Protein AF-0000000086675282 (afdb_homodimer)

pLDDT: mean 84.4, std 22.87, range [26.34, 98.94]

Nearest PDB structures (foldseek):
  3b7c-assembly1_A-2  TM=8.663E-01  e=1.115E-07  Shewanella oneidensis MR-1
  8uqf-assembly2_B  TM=7.585E-01  e=5.687E-07  synthetic construct
  2r4i-assembly1_B  TM=6.727E-01  e=9.789E-07  Cytophaga hutchinsonii ATCC 33406
  4hvn-assembly1_B  TM=7.267E-01  e=3.273E-06  Catenulispora acidiphila DSM 44928
  1gyb-assembly2_C  TM=7.599E-01  e=1.571E-05  Saccharomyces cerevisiae

Secondary structure (DSSP, 8-state):
--------------------------HHHHHHHHHHHHHHHHHHHHHHHHHHHHHHTT-HHHHHHHEEEEEEEEETTEEEESHHHHHHHHHHHHTS-S-EEEEEEEEEEEETTTEEEEEEEEEEEETTTTEEEEEEEEEEEEEETTEEEEEEEEEEEE-----/--------------------------HHHHHHHHHHHHHHHHHHHHHHHHHHHHHHTT-HHHHHHHEEEEEEEEETTEEEESHHHHHHHHHHHHTS-S-EEEEEEEEEEEETTTEEEEEEEEEEEETTTTEEEEEEEEEEEEEETTEEEEEEEEEEEE-----

Organism: NCBI:txid175570

Radius of gyration: 30.85 Å; Cα contacts (8 Å, |Δi|>4): 512; chains: 2; bounding box: 127×94×84 Å

Sequence (326 aa):
MRKTFLLALAGLAASAVAGAGVAVPTAASADSEEQRNRRCAREFHAAVVEDNEAYNFRDAARYERILNPRMIFWADGVATYGRDTIMANAEAAFAVPGWVWRYDIKSETVYGCDSGIAVLEAHVNYPETGKDIHYEVTMGLVKEHGRWSVAIDNVHRVSPPPAMRKTFLLALAGLAASAVAGAGVAVPTAASADSEEQRNRRCAREFHAAVVEDNEAYNFRDAARYERILNPRMIFWADGVATYGRDTIMANAEAAFAVPGWVWRYDIKSETVYGCDSGIAVLEAHVNYPETGKDIHYEVTMGLVKEHGRWSVAIDNVHRVSPPPA

InterPro domains:
  IPR032710 NTF2-like domain superfamily [SSF54427] (45-154)
  IPR037401 SnoaL-like domain [PF13474] (52-150)

Foldseek 3Di:
DPPPPPPPPPPPPPPPPPPPPPPPPDPVNVVVQVVQVVVLVVQVVVLVCQCQVCLQVLPLVSNLVQADQFAWEAEPHDIDGGSVRVSVVSNVVSVDDQKGKDKDWPDKDDDRNFKIKIWMWIWIARVVVRDIWTKIKMWIWGADPRGIHTRYIYIYTDDDDDD/DPPPPPPPPPPDPPPPPPPPPPPPVPPVNVVVQVVQVVVLVVQVVVLVVQCQVCLQVLPLVSNLVQADQFAWEAEPHDIDGGSVRVSVVSNVVSVDDQKGKDKDWPDKDDDRNFKIKIWMWIWIARVVVRDIWTKIKMWIWGADPRGIHTRYIYIYTDDDDDD

Structure (mmCIF, N/CA/C/O backbone):
data_AF-0000000086675282-model_v1
#
loop_
_entity.id
_entity.type
_entity.pdbx_description
1 polymer 'DUF4440 domain-containing protein'
#
loop_
_atom_site.group_PDB
_atom_site.id
_atom_site.type_symbol
_atom_site.label_atom_id
_atom_site.label_alt_id
_atom_site.label_comp_id
_atom_site.label_asym_id
_atom_site.label_entity_id
_atom_site.label_seq_id
_atom_site.pdbx_PDB_ins_code
_atom_site.Cartn_x
_atom_site.Cartn_y
_atom_site.Cartn_z
_atom_site.occupancy
_atom_site.B_iso_or_equiv
_atom_site.auth_seq_id
_atom_site.auth_comp_id
_atom_site.auth_asym_id
_atom_site.auth_atom_id
_atom_site.pdbx_PDB_model_num
ATOM 1 N N . MET A 1 1 ? -98.875 3.061 -1.703 1 30.42 1 MET A N 1
ATOM 2 C CA . MET A 1 1 ? -97.75 3.816 -1.123 1 30.42 1 MET A CA 1
ATOM 3 C C . MET A 1 1 ? -96.438 3.215 -1.528 1 30.42 1 MET A C 1
ATOM 5 O O . MET A 1 1 ? -96.125 2.08 -1.162 1 30.42 1 MET A O 1
ATOM 9 N N . ARG A 1 2 ? -95.938 3.561 -2.803 1 35.69 2 ARG A N 1
ATOM 10 C CA . ARG A 1 2 ? -94.75 3.139 -3.539 1 35.69 2 ARG A CA 1
ATOM 11 C C . ARG A 1 2 ? -93.5 3.443 -2.75 1 35.69 2 ARG A C 1
ATOM 13 O O . ARG A 1 2 ? -93.25 4.59 -2.365 1 35.69 2 ARG A O 1
ATOM 20 N N . LYS A 1 3 ? -93 2.486 -1.968 1 36.81 3 LYS A N 1
ATOM 21 C CA . LYS A 1 3 ? -91.812 2.424 -1.179 1 36.81 3 LYS A CA 1
ATOM 22 C C . LYS A 1 3 ? -90.562 2.684 -2.047 1 36.81 3 LYS A C 1
ATOM 24 O O . LYS A 1 3 ? -90.25 1.891 -2.936 1 36.81 3 LYS A O 1
ATOM 29 N N . THR A 1 4 ? -90.312 3.992 -2.475 1 35.81 4 THR A N 1
ATOM 30 C CA . THR A 1 4 ? -89.125 4.371 -3.25 1 35.81 4 THR A CA 1
ATOM 31 C C . THR A 1 4 ? -87.875 3.994 -2.51 1 35.81 4 THR A C 1
ATOM 33 O O . THR A 1 4 ? -87.75 4.277 -1.317 1 35.81 4 THR A O 1
ATOM 36 N N . PHE A 1 5 ? -87.25 2.877 -2.826 1 32.88 5 PHE A N 1
ATOM 37 C CA . PHE A 1 5 ? -86 2.334 -2.438 1 32.88 5 PHE A CA 1
ATOM 38 C C . PHE A 1 5 ? -84.875 3.305 -2.787 1 32.88 5 PHE A C 1
ATOM 40 O O . PHE A 1 5 ? -84.625 3.596 -3.963 1 32.88 5 PHE A O 1
ATOM 47 N N . LEU A 1 6 ? -84.75 4.43 -2.076 1 28.25 6 LEU A N 1
ATOM 48 C CA . LEU A 1 6 ? -83.625 5.352 -2.299 1 28.25 6 LEU A CA 1
ATOM 49 C C . LEU A 1 6 ? -82.312 4.645 -2.127 1 28.25 6 LEU A C 1
ATOM 51 O O . LEU A 1 6 ? -82.062 3.988 -1.109 1 28.25 6 LEU A O 1
ATOM 55 N N . LEU A 1 7 ? -81.625 4.219 -3.219 1 29.42 7 LEU A N 1
ATOM 56 C CA . LEU A 1 7 ? -80.312 3.648 -3.426 1 29.42 7 LEU A CA 1
ATOM 57 C C . LEU A 1 7 ? -79.25 4.605 -2.945 1 29.42 7 LEU A C 1
ATOM 59 O O . LEU A 1 7 ? -79.188 5.746 -3.402 1 29.42 7 LEU A O 1
ATOM 63 N N . ALA A 1 8 ? -78.938 4.633 -1.659 1 29.38 8 ALA A N 1
ATOM 64 C CA . ALA A 1 8 ? -77.812 5.43 -1.073 1 29.38 8 ALA A CA 1
ATOM 65 C C . ALA A 1 8 ? -76.5 5.07 -1.687 1 29.38 8 ALA A C 1
ATOM 67 O O . ALA A 1 8 ? -76.062 3.914 -1.627 1 29.38 8 ALA A O 1
ATOM 68 N N . LEU A 1 9 ? -76.125 5.672 -2.842 1 27.86 9 LEU A N 1
ATOM 69 C CA . LEU A 1 9 ? -74.812 5.551 -3.514 1 27.86 9 LEU A CA 1
ATOM 70 C C . LEU A 1 9 ? -73.688 5.977 -2.592 1 27.86 9 LEU A C 1
ATOM 72 O O . LEU A 1 9 ? -73.688 7.102 -2.088 1 27.86 9 LEU A O 1
ATOM 76 N N . ALA A 1 10 ? -73.188 5.113 -1.75 1 28.55 10 ALA A N 1
ATOM 77 C CA . ALA A 1 10 ? -72 5.301 -0.901 1 28.55 10 ALA A CA 1
ATOM 78 C C . ALA A 1 10 ? -70.75 5.73 -1.725 1 28.55 10 ALA A C 1
ATOM 80 O O . ALA A 1 10 ? -70.438 5.098 -2.732 1 28.55 10 ALA A O 1
ATOM 81 N N . GLY A 1 11 ? -70.5 7.043 -1.843 1 26.34 11 GLY A N 1
ATOM 82 C CA . GLY A 1 11 ? -69.312 7.695 -2.447 1 26.34 11 GLY A CA 1
ATOM 83 C C . GLY A 1 11 ? -68 7.109 -1.99 1 26.34 11 GLY A C 1
ATOM 84 O O . GLY A 1 11 ? -67.75 7 -0.79 1 26.34 11 GLY A O 1
ATOM 85 N N . LEU A 1 12 ? -67.5 6.16 -2.713 1 28.28 12 LEU A N 1
ATOM 86 C CA . LEU A 1 12 ? -66.188 5.574 -2.584 1 28.28 12 LEU A CA 1
ATOM 87 C C . LEU A 1 12 ? -65.125 6.664 -2.51 1 28.28 12 LEU A C 1
ATOM 89 O O . LEU A 1 12 ? -65 7.477 -3.428 1 28.28 12 LEU A O 1
ATOM 93 N N . ALA A 1 13 ? -64.812 7.18 -1.321 1 31.3 13 ALA A N 1
ATOM 94 C CA . ALA A 1 13 ? -63.688 8.07 -1.092 1 31.3 13 ALA A CA 1
ATOM 95 C C . ALA A 1 13 ? -62.375 7.477 -1.648 1 31.3 13 ALA A C 1
ATOM 97 O O . ALA A 1 13 ? -62.031 6.34 -1.329 1 31.3 13 ALA A O 1
ATOM 98 N N . ALA A 1 14 ? -62.062 7.809 -2.867 1 32.66 14 ALA A N 1
ATOM 99 C CA . ALA A 1 14 ? -60.75 7.523 -3.477 1 32.66 14 ALA A CA 1
ATOM 100 C C . ALA A 1 14 ? -59.625 8 -2.582 1 32.66 14 ALA A C 1
ATOM 102 O O . ALA A 1 14 ? -59.562 9.18 -2.213 1 32.66 14 ALA A O 1
ATOM 103 N N . SER A 1 15 ? -59.125 7.184 -1.662 1 33.25 15 SER A N 1
ATOM 104 C CA . SER A 1 15 ? -57.906 7.441 -0.902 1 33.25 15 SER A CA 1
ATOM 105 C C . SER A 1 15 ? -56.75 7.805 -1.822 1 33.25 15 SER A C 1
ATOM 107 O O . SER A 1 15 ? -56.438 7.07 -2.764 1 33.25 15 SER A O 1
ATOM 109 N N . ALA A 1 16 ? -56.531 9.078 -2.051 1 35.81 16 ALA A N 1
ATOM 110 C CA . ALA A 1 16 ? -55.344 9.57 -2.729 1 35.81 16 ALA A CA 1
ATOM 111 C C . ALA A 1 16 ? -54.094 9.008 -2.094 1 35.81 16 ALA A C 1
ATOM 113 O O . ALA A 1 16 ? -53.875 9.164 -0.892 1 35.81 16 ALA A O 1
ATOM 114 N N . VAL A 1 17 ? -53.594 7.891 -2.572 1 39.22 17 VAL A N 1
ATOM 115 C CA . VAL A 1 17 ? -52.281 7.41 -2.256 1 39.22 17 VAL A CA 1
ATOM 116 C C . VAL A 1 17 ? -51.25 8.531 -2.463 1 39.22 17 VAL A C 1
ATOM 118 O O . VAL A 1 17 ? -51.188 9.117 -3.543 1 39.22 17 VAL A O 1
ATOM 121 N N . ALA A 1 18 ? -51 9.367 -1.441 1 42.31 18 ALA A N 1
ATOM 122 C CA . ALA A 1 18 ? -49.875 10.266 -1.438 1 42.31 18 ALA A CA 1
ATOM 123 C C . ALA A 1 18 ? -48.594 9.555 -1.93 1 42.31 18 ALA A C 1
ATOM 125 O O . ALA A 1 18 ? -48.219 8.516 -1.391 1 42.31 18 ALA A O 1
ATOM 126 N N . GLY A 1 19 ? -48.312 9.586 -3.176 1 37.28 19 GLY A N 1
ATOM 127 C CA . GLY A 1 19 ? -47.031 9.148 -3.725 1 37.28 19 GLY A CA 1
ATOM 128 C C . GLY A 1 19 ? -45.844 9.656 -2.941 1 37.28 19 GLY A C 1
ATOM 129 O O . GLY A 1 19 ? -45.719 10.859 -2.676 1 37.28 19 GLY A O 1
ATOM 130 N N . ALA A 1 20 ? -45.312 8.93 -2.027 1 46.28 20 ALA A N 1
ATOM 131 C CA . ALA A 1 20 ? -44 9.195 -1.432 1 46.28 20 ALA A CA 1
ATOM 132 C C . ALA A 1 20 ? -43 9.648 -2.488 1 46.28 20 ALA A C 1
ATOM 134 O O . ALA A 1 20 ? -42.75 8.93 -3.449 1 46.28 20 ALA A O 1
ATOM 135 N N . GLY A 1 21 ? -42.875 10.906 -2.719 1 43.5 21 GLY A N 1
ATOM 136 C CA . GLY A 1 21 ? -41.812 11.438 -3.564 1 43.5 21 GLY A CA 1
ATOM 137 C C . GLY A 1 21 ? -40.469 10.844 -3.262 1 43.5 21 GLY A C 1
ATOM 138 O O . GLY A 1 21 ? -40 10.852 -2.113 1 43.5 21 GLY A O 1
ATOM 139 N N . VAL A 1 22 ? -40.031 9.961 -3.994 1 51.56 22 VAL A N 1
ATOM 140 C CA . VAL A 1 22 ? -38.594 9.594 -3.973 1 51.56 22 VAL A CA 1
ATOM 141 C C . VAL A 1 22 ? -37.75 10.852 -4.035 1 51.56 22 VAL A C 1
ATOM 143 O O . VAL A 1 22 ? -37.844 11.625 -4.992 1 51.56 22 VAL A O 1
ATOM 146 N N . ALA A 1 23 ? -37.312 11.367 -2.943 1 47.94 23 ALA A N 1
ATOM 147 C CA . ALA A 1 23 ? -36.312 12.438 -2.953 1 47.94 23 ALA A CA 1
ATOM 148 C C . ALA A 1 23 ? -35.219 12.148 -3.955 1 47.94 23 ALA A C 1
ATOM 150 O O . ALA A 1 23 ? -34.406 11.227 -3.754 1 47.94 23 ALA A O 1
ATOM 151 N N . 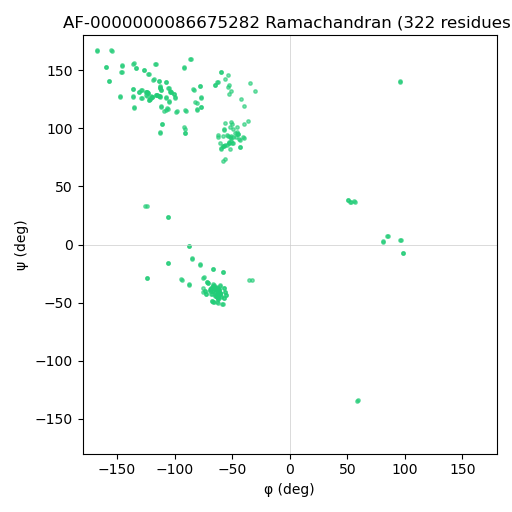VAL A 1 24 ? -35.25 12.398 -5.191 1 53.31 24 VAL A N 1
ATOM 152 C CA . VAL A 1 24 ? -34.125 12.461 -6.121 1 53.31 24 VAL A CA 1
ATOM 153 C C . VAL A 1 24 ? -33.031 13.367 -5.555 1 53.31 24 VAL A C 1
ATOM 155 O O . VAL A 1 24 ? -33.312 14.5 -5.156 1 53.31 24 VAL A O 1
ATOM 158 N N . PRO A 1 25 ? -31.984 12.703 -5.051 1 56.22 25 PRO A N 1
ATOM 159 C CA . PRO A 1 25 ? -30.969 13.688 -4.672 1 56.22 25 PRO A CA 1
ATOM 160 C C . PRO A 1 25 ? -30.891 14.867 -5.633 1 56.22 25 PRO A C 1
ATOM 162 O O . PRO A 1 25 ? -30.766 14.68 -6.848 1 56.22 25 PRO A O 1
ATOM 165 N N . THR A 1 26 ? -31.312 15.922 -5.344 1 57.12 26 THR A N 1
ATOM 166 C CA . THR A 1 26 ? -31.328 17.141 -6.152 1 57.12 26 THR A CA 1
ATOM 167 C C . THR A 1 26 ? -29.922 17.5 -6.613 1 57.12 26 THR A C 1
ATOM 169 O O . THR A 1 26 ? -28.938 17.047 -6.035 1 57.12 26 THR A O 1
ATOM 172 N N . ALA A 1 27 ? -29.781 18 -7.82 1 60.88 27 ALA A N 1
ATOM 173 C CA . ALA A 1 27 ? -28.594 18.562 -8.453 1 60.88 27 ALA A CA 1
ATOM 174 C C . ALA A 1 27 ? -27.703 19.266 -7.426 1 60.88 27 ALA A C 1
ATOM 176 O O . ALA A 1 27 ? -26.469 19.172 -7.484 1 60.88 27 ALA A O 1
ATOM 177 N N . ALA A 1 28 ? -28.25 19.828 -6.387 1 65.56 28 ALA A N 1
ATOM 178 C CA . ALA A 1 28 ? -27.5 20.547 -5.367 1 65.56 28 ALA A CA 1
ATOM 179 C C . ALA A 1 28 ? -26.688 19.594 -4.504 1 65.56 28 ALA A C 1
ATOM 181 O O . ALA A 1 28 ? -25.547 19.891 -4.129 1 65.56 28 ALA A O 1
ATOM 182 N N . SER A 1 29 ? -27.234 18.391 -4.324 1 71.81 29 SER A N 1
ATOM 183 C CA . SER A 1 29 ? -26.516 17.422 -3.496 1 71.81 29 SER A CA 1
ATOM 184 C C . SER A 1 29 ? -25.312 16.844 -4.23 1 71.81 29 SER A C 1
ATOM 186 O O . SER A 1 29 ? -24.25 16.672 -3.641 1 71.81 29 SER A O 1
ATOM 188 N N . ALA A 1 30 ? -25.438 16.812 -5.582 1 72.94 30 ALA A N 1
ATOM 189 C CA . ALA A 1 30 ? -24.328 16.281 -6.375 1 72.94 30 ALA A CA 1
ATOM 190 C C . ALA A 1 30 ? -23.188 17.281 -6.461 1 72.94 30 ALA A C 1
ATOM 192 O O . ALA A 1 30 ? -22.016 16.906 -6.387 1 72.94 30 ALA A O 1
ATOM 193 N N . ASP A 1 31 ? -23.484 18.531 -6.566 1 70.62 31 ASP A N 1
ATOM 194 C CA . ASP A 1 31 ? -22.484 19.578 -6.633 1 70.62 31 ASP A CA 1
ATOM 195 C C . ASP A 1 31 ? -21.703 19.672 -5.324 1 70.62 31 ASP A C 1
ATOM 197 O O . ASP A 1 31 ? -20.469 19.844 -5.336 1 70.62 31 ASP A O 1
ATOM 201 N N . SER A 1 32 ? -22.453 19.453 -4.301 1 81.69 32 SER A N 1
ATOM 202 C CA . SER A 1 32 ? -21.812 19.516 -2.99 1 81.69 32 SER A CA 1
ATOM 203 C C . SER A 1 32 ? -20.875 18.328 -2.771 1 81.69 32 SER A C 1
ATOM 205 O O . SER A 1 32 ? -19.781 18.484 -2.221 1 81.69 32 SER A O 1
ATOM 207 N N . GLU A 1 33 ? -21.297 17.297 -3.336 1 82.38 33 GLU A N 1
ATOM 208 C CA . GLU A 1 33 ? -20.453 16.109 -3.201 1 82.38 33 GLU A CA 1
ATOM 209 C C . GLU A 1 33 ? -19.203 16.219 -4.055 1 82.38 33 GLU A C 1
ATOM 211 O O . GLU A 1 33 ? -18.109 15.836 -3.613 1 82.38 33 GLU A O 1
ATOM 216 N N . GLU A 1 34 ? -19.375 16.734 -5.191 1 85 34 GLU A N 1
ATOM 217 C CA . GLU A 1 34 ? -18.234 16.922 -6.082 1 85 34 GLU A CA 1
ATOM 218 C C . GLU A 1 34 ? -17.219 17.891 -5.484 1 85 34 GLU A C 1
ATOM 220 O O . GLU A 1 34 ? -16.016 17.688 -5.578 1 85 34 GLU A O 1
ATOM 225 N N . GLN A 1 35 ? -17.719 18.953 -4.957 1 88.44 35 GLN A N 1
ATOM 226 C CA . GLN A 1 35 ? -16.844 19.922 -4.32 1 88.44 35 GLN A CA 1
ATOM 227 C C . GLN A 1 35 ? -16.109 19.312 -3.133 1 88.44 35 GLN A C 1
ATOM 229 O O . GLN A 1 35 ? -14.922 19.562 -2.932 1 88.44 35 GLN A O 1
ATOM 234 N N . ARG A 1 36 ? -16.781 18.594 -2.418 1 89.44 36 ARG A N 1
ATOM 235 C CA . ARG A 1 36 ? -16.156 17.891 -1.293 1 89.44 36 ARG A CA 1
ATOM 236 C C . ARG A 1 36 ? -15.07 16.938 -1.771 1 89.44 36 ARG A C 1
ATOM 238 O O . ARG A 1 36 ? -13.984 16.891 -1.197 1 89.44 36 ARG A O 1
ATOM 245 N N . ASN A 1 37 ? -15.406 16.281 -2.82 1 89.62 37 ASN A N 1
ATOM 246 C CA . ASN A 1 37 ? -14.438 15.352 -3.369 1 89.62 37 ASN A CA 1
ATOM 247 C C . ASN A 1 37 ? -13.18 16.062 -3.865 1 89.62 37 ASN A C 1
ATOM 249 O O . ASN A 1 37 ? -12.07 15.586 -3.666 1 89.62 37 ASN A O 1
ATOM 253 N N . ARG A 1 38 ? -13.336 17.203 -4.422 1 93.06 38 ARG A N 1
ATOM 254 C CA . ARG A 1 38 ? -12.195 17.953 -4.91 1 93.06 38 ARG A CA 1
ATOM 255 C C . ARG A 1 38 ? -11.344 18.469 -3.752 1 93.06 38 ARG A C 1
ATOM 257 O O . ARG A 1 38 ? -10.109 18.469 -3.828 1 93.06 38 ARG A O 1
ATOM 264 N N . ARG A 1 39 ? -11.984 18.891 -2.764 1 95.62 39 ARG A N 1
ATOM 265 C CA . ARG A 1 39 ? -11.258 19.344 -1.584 1 95.62 39 ARG A CA 1
ATOM 266 C C . ARG A 1 39 ? -10.453 18.203 -0.962 1 95.62 39 ARG A C 1
ATOM 268 O O . ARG A 1 39 ? -9.281 18.375 -0.619 1 95.62 39 ARG A O 1
ATOM 275 N N . CYS A 1 40 ? -11.047 17.109 -0.853 1 97.31 40 CYS A N 1
ATOM 276 C CA . CYS A 1 40 ? -10.375 15.953 -0.276 1 97.31 40 CYS A CA 1
ATOM 277 C C . CYS A 1 40 ? -9.18 15.531 -1.123 1 97.31 40 CYS A C 1
ATOM 279 O O . CYS A 1 40 ? -8.133 15.18 -0.587 1 97.31 40 CYS A O 1
ATOM 281 N N . ALA A 1 41 ? -9.422 15.641 -2.426 1 98 41 ALA A N 1
ATOM 282 C CA . ALA A 1 41 ? -8.32 15.32 -3.324 1 98 41 ALA A CA 1
ATOM 283 C C . ALA A 1 41 ? -7.152 16.281 -3.133 1 98 41 ALA A C 1
ATOM 285 O O . ALA A 1 41 ? -5.992 15.875 -3.133 1 98 41 ALA A O 1
ATOM 286 N N . ARG A 1 42 ? -7.43 17.5 -2.912 1 98.31 42 ARG A N 1
ATOM 287 C CA . ARG A 1 42 ? -6.391 18.5 -2.684 1 98.31 42 ARG A CA 1
ATOM 288 C C . ARG A 1 42 ? -5.672 18.25 -1.361 1 98.31 42 ARG A C 1
ATOM 290 O O . ARG A 1 42 ? -4.449 18.375 -1.279 1 98.31 42 ARG A O 1
ATOM 297 N N . GLU A 1 43 ? -6.406 17.938 -0.354 1 98.69 43 GLU A N 1
ATOM 298 C CA . GLU A 1 43 ? -5.812 17.625 0.944 1 98.69 43 GLU A CA 1
ATOM 299 C C . GLU A 1 43 ? -4.91 16.406 0.863 1 98.69 43 GLU A C 1
ATOM 301 O O . GLU A 1 43 ? -3.822 16.391 1.439 1 98.69 43 GLU A O 1
ATOM 306 N N . PHE A 1 44 ? -5.387 15.469 0.127 1 98.88 44 PHE A N 1
ATOM 307 C CA . PHE A 1 44 ? -4.602 14.258 -0.067 1 98.88 44 PHE A CA 1
ATOM 308 C C . PHE A 1 44 ? -3.285 14.57 -0.772 1 98.88 44 PHE A C 1
ATOM 310 O O . PHE A 1 44 ? -2.215 14.172 -0.305 1 98.88 44 PHE A O 1
ATOM 317 N N . HIS A 1 45 ? -3.363 15.273 -1.837 1 98.88 45 HIS A N 1
ATOM 318 C CA . HIS A 1 45 ? -2.174 15.672 -2.582 1 98.88 45 HIS A CA 1
ATOM 319 C C . HIS A 1 45 ? -1.183 16.406 -1.685 1 98.88 45 HIS A C 1
ATOM 321 O O . HIS A 1 45 ? 0.015 16.109 -1.707 1 98.88 45 HIS A O 1
ATOM 327 N N . ALA A 1 46 ? -1.695 17.266 -0.901 1 98.88 46 ALA A N 1
ATOM 328 C CA . ALA A 1 46 ? -0.84 18.047 -0.009 1 98.88 46 ALA A CA 1
ATOM 329 C C . ALA A 1 46 ? -0.126 17.141 0.993 1 98.88 46 ALA A C 1
ATOM 331 O O . ALA A 1 46 ? 1.037 17.375 1.329 1 98.88 46 ALA A O 1
ATOM 332 N N . ALA A 1 47 ? -0.807 16.172 1.474 1 98.94 47 ALA A N 1
ATOM 333 C CA . ALA A 1 47 ? -0.212 15.234 2.43 1 98.94 47 ALA A CA 1
ATOM 334 C C . ALA A 1 47 ? 0.881 14.398 1.771 1 98.94 47 ALA A C 1
ATOM 336 O O . ALA A 1 47 ? 1.929 14.148 2.373 1 98.94 47 ALA A O 1
ATOM 337 N N . VAL A 1 48 ? 0.652 13.969 0.517 1 98.94 48 VAL A N 1
ATOM 338 C CA . VAL A 1 48 ? 1.658 13.211 -0.224 1 98.94 48 VAL A CA 1
ATOM 339 C C . VAL A 1 48 ? 2.908 14.07 -0.419 1 98.94 48 VAL A C 1
ATOM 341 O O . VAL A 1 48 ? 4.023 13.617 -0.165 1 98.94 48 VAL A O 1
ATOM 344 N N . VAL A 1 49 ? 2.709 15.266 -0.781 1 98.94 49 VAL A N 1
ATOM 345 C CA . VAL A 1 49 ? 3.812 16.188 -1.003 1 98.94 49 VAL A CA 1
ATOM 346 C C . VAL A 1 49 ? 4.547 16.438 0.312 1 98.94 49 VAL A C 1
ATOM 348 O O . VAL A 1 49 ? 5.777 16.438 0.354 1 98.94 49 VAL A O 1
ATOM 351 N N . GLU A 1 50 ? 3.77 16.641 1.357 1 98.94 50 GLU A N 1
ATOM 352 C CA . GLU A 1 50 ? 4.367 16.891 2.664 1 98.94 50 GLU A CA 1
ATOM 353 C C . GLU A 1 50 ? 5.297 15.758 3.076 1 98.94 50 GLU A C 1
ATOM 355 O O . GLU A 1 50 ? 6.41 16 3.545 1 98.94 50 GLU A O 1
ATOM 360 N N . ASP A 1 51 ? 4.895 14.578 2.922 1 98.94 51 ASP A N 1
ATOM 361 C CA . ASP A 1 51 ? 5.707 13.422 3.273 1 98.94 51 ASP A CA 1
ATOM 362 C C . ASP A 1 51 ? 7.031 13.422 2.508 1 98.94 51 ASP A C 1
ATOM 364 O O . ASP A 1 51 ? 8.102 13.289 3.105 1 98.94 51 ASP A O 1
ATOM 368 N N . ASN A 1 52 ? 6.926 13.57 1.217 1 98.88 52 ASN A N 1
ATOM 369 C CA . ASN A 1 52 ? 8.102 13.484 0.356 1 98.88 52 ASN A CA 1
ATOM 370 C C . ASN A 1 52 ? 9.047 14.656 0.574 1 98.88 52 ASN A C 1
ATOM 372 O O . ASN A 1 52 ? 10.266 14.484 0.616 1 98.88 52 ASN A O 1
ATOM 376 N N . GLU A 1 53 ? 8.469 15.812 0.771 1 98.75 53 GLU A N 1
ATOM 377 C CA . GLU A 1 53 ? 9.305 16.984 0.973 1 98.75 53 GLU A CA 1
ATOM 378 C C . GLU A 1 53 ? 9.969 16.969 2.348 1 98.75 53 GLU A C 1
ATOM 380 O O . GLU A 1 53 ? 11.133 17.344 2.486 1 98.75 53 GLU A O 1
ATOM 385 N N . ALA A 1 54 ? 9.195 16.594 3.359 1 98.75 54 ALA A N 1
ATOM 386 C CA . ALA A 1 54 ? 9.789 16.484 4.688 1 98.75 54 ALA A CA 1
ATOM 387 C C . ALA A 1 54 ? 10.977 15.523 4.68 1 98.75 54 ALA A C 1
ATOM 389 O O . ALA A 1 54 ? 12.008 15.797 5.301 1 98.75 54 ALA A O 1
ATOM 390 N N . TYR A 1 55 ? 10.859 14.422 3.967 1 98.56 55 TYR A N 1
ATOM 391 C CA . TYR A 1 55 ? 11.945 13.453 3.848 1 98.56 55 TYR A CA 1
ATOM 392 C C . TYR A 1 55 ? 13.125 14.047 3.094 1 98.56 55 TYR A C 1
ATOM 394 O O . TYR A 1 55 ? 14.273 13.945 3.539 1 98.56 55 TYR A O 1
ATOM 402 N N . ASN A 1 56 ? 12.844 14.625 1.984 1 97.81 56 ASN A N 1
ATOM 403 C CA . ASN A 1 56 ? 13.883 15.211 1.151 1 97.81 56 ASN A CA 1
ATOM 404 C C . ASN A 1 56 ? 14.688 16.266 1.915 1 97.81 56 ASN A C 1
ATOM 406 O O . ASN A 1 56 ? 15.906 16.359 1.763 1 97.81 56 ASN A O 1
ATOM 410 N N . PHE A 1 57 ? 13.992 16.984 2.732 1 97.38 57 PHE A N 1
ATOM 411 C CA . PHE A 1 57 ? 14.625 18.078 3.461 1 97.38 57 PHE A CA 1
ATOM 412 C C . PHE A 1 57 ? 15.234 17.578 4.766 1 97.38 57 PHE A C 1
ATOM 414 O O . PHE A 1 57 ? 15.812 18.359 5.527 1 97.38 57 PHE A O 1
ATOM 421 N N . ARG A 1 58 ? 15.094 16.391 5.016 1 98.06 58 ARG A N 1
ATOM 422 C CA . ARG A 1 58 ? 15.594 15.789 6.25 1 98.06 58 ARG A CA 1
ATOM 423 C C . ARG A 1 58 ? 15.039 16.516 7.473 1 98.06 58 ARG A C 1
ATOM 425 O O . ARG A 1 58 ? 15.766 16.75 8.438 1 98.06 58 ARG A O 1
ATOM 432 N N . ASP A 1 59 ? 13.766 16.922 7.367 1 98.12 59 ASP A N 1
ATOM 433 C CA . ASP A 1 59 ? 13.062 17.547 8.477 1 98.12 59 ASP A CA 1
ATOM 434 C C . ASP A 1 59 ? 12.328 16.516 9.328 1 98.12 59 ASP A C 1
ATOM 436 O O . ASP A 1 59 ? 11.18 16.172 9.055 1 98.12 59 ASP A O 1
ATOM 440 N N . ALA A 1 60 ? 13.008 16.125 10.391 1 98.38 60 ALA A N 1
ATOM 441 C CA . ALA A 1 60 ? 12.516 15.023 11.203 1 98.38 60 ALA A CA 1
ATOM 442 C C . ALA A 1 60 ? 11.164 15.359 11.82 1 98.38 60 ALA A C 1
ATOM 444 O O . ALA A 1 60 ? 10.281 14.5 11.898 1 98.38 60 ALA A O 1
ATOM 445 N N . ALA A 1 61 ? 11 16.5 12.211 1 98.56 61 ALA A N 1
ATOM 446 C CA . ALA A 1 61 ? 9.758 16.891 12.875 1 98.56 61 ALA A CA 1
ATOM 447 C C . ALA A 1 61 ? 8.586 16.859 11.898 1 98.56 61 ALA A C 1
ATOM 449 O O . ALA A 1 61 ? 7.516 16.344 12.211 1 98.56 61 ALA A O 1
ATOM 450 N N . ARG A 1 62 ? 8.773 17.453 10.781 1 98.69 62 ARG A N 1
ATOM 451 C CA . ARG A 1 62 ? 7.734 17.453 9.758 1 98.69 62 ARG A CA 1
ATOM 452 C C . ARG A 1 62 ? 7.43 16.031 9.297 1 98.69 62 ARG A C 1
ATOM 454 O O . ARG A 1 62 ? 6.266 15.664 9.117 1 98.69 62 ARG A O 1
ATOM 461 N N . TYR A 1 63 ? 8.516 15.273 9.117 1 98.88 63 TYR A N 1
ATOM 462 C CA . TYR A 1 63 ? 8.352 13.898 8.656 1 98.88 63 TYR A CA 1
ATOM 463 C C . TYR A 1 63 ? 7.574 13.078 9.68 1 98.88 63 TYR A C 1
ATOM 465 O O . TYR A 1 63 ? 6.621 12.375 9.32 1 98.88 63 TYR A O 1
ATOM 473 N N . GLU A 1 64 ? 7.91 13.227 10.852 1 98.88 64 GLU A N 1
ATOM 474 C CA . GLU A 1 64 ? 7.223 12.492 11.906 1 98.88 64 GLU A CA 1
ATOM 475 C C . GLU A 1 64 ? 5.742 12.852 11.961 1 98.88 64 GLU A C 1
ATOM 477 O O . GLU A 1 64 ? 4.887 11.984 12.141 1 98.88 64 GLU A O 1
ATOM 482 N N . ARG A 1 65 ? 5.391 14.023 11.789 1 98.69 65 ARG A N 1
ATOM 483 C CA . ARG A 1 65 ? 4.02 14.508 11.93 1 98.69 65 ARG A CA 1
ATOM 484 C C . ARG A 1 65 ? 3.117 13.906 10.859 1 98.69 65 ARG A C 1
ATOM 486 O O . ARG A 1 65 ? 1.931 13.672 11.094 1 98.69 65 ARG A O 1
ATOM 493 N N . ILE A 1 66 ? 3.666 13.711 9.711 1 98.94 66 ILE A N 1
ATOM 494 C CA . ILE A 1 66 ? 2.836 13.242 8.609 1 98.94 66 ILE A CA 1
ATOM 495 C C . ILE A 1 66 ? 2.713 11.719 8.656 1 98.94 66 ILE A C 1
ATOM 497 O O . ILE A 1 66 ? 1.859 11.141 7.988 1 98.94 66 ILE A O 1
ATOM 501 N N . LEU A 1 67 ? 3.531 11.023 9.484 1 98.88 67 LEU A N 1
ATOM 502 C CA . LEU A 1 67 ? 3.463 9.57 9.578 1 98.88 67 LEU A CA 1
ATOM 503 C C . LEU A 1 67 ? 2.367 9.141 10.555 1 98.88 67 LEU A C 1
ATOM 505 O O . LEU A 1 67 ? 2.244 9.703 11.641 1 98.88 67 LEU A O 1
ATOM 509 N N . ASN A 1 68 ? 1.567 8.18 10.148 1 98.88 68 ASN A N 1
ATOM 510 C CA . ASN A 1 68 ? 0.629 7.555 11.07 1 98.88 68 ASN A CA 1
ATOM 511 C C . ASN A 1 68 ? 1.354 6.84 12.203 1 98.88 68 ASN A C 1
ATOM 513 O O . ASN A 1 68 ? 2.367 6.176 11.977 1 98.88 68 ASN A O 1
ATOM 517 N N . PRO A 1 69 ? 0.829 6.957 13.391 1 98.56 69 PRO A N 1
ATOM 518 C CA . PRO A 1 69 ? 1.486 6.238 14.484 1 98.56 69 PRO A CA 1
ATOM 519 C C . PRO A 1 69 ? 1.573 4.734 14.234 1 98.56 69 PRO A C 1
ATOM 521 O O . PRO A 1 69 ? 2.477 4.07 14.75 1 98.56 69 PRO A O 1
ATOM 524 N N . ARG A 1 70 ? 0.695 4.211 13.406 1 98.19 70 ARG A N 1
ATOM 525 C CA . ARG A 1 70 ? 0.655 2.783 13.109 1 98.19 70 ARG A CA 1
ATOM 526 C C . ARG A 1 70 ? 1.215 2.494 11.719 1 98.19 70 ARG A C 1
ATOM 528 O O . ARG A 1 70 ? 0.888 1.473 11.117 1 98.19 70 ARG A O 1
ATOM 535 N N . MET A 1 71 ? 2 3.318 11.242 1 98.56 71 MET A N 1
ATOM 536 C CA . MET A 1 71 ? 2.523 3.201 9.883 1 98.56 71 MET A CA 1
ATOM 537 C C . MET A 1 71 ? 3.285 1.893 9.703 1 98.56 71 MET A C 1
ATOM 539 O O . MET A 1 71 ? 3.938 1.417 10.641 1 98.56 71 MET A O 1
ATOM 543 N N . ILE A 1 72 ? 3.205 1.41 8.469 1 98.25 72 ILE A N 1
ATOM 544 C CA . ILE A 1 72 ? 4.016 0.296 7.992 1 98.25 72 ILE A CA 1
ATOM 545 C C . ILE A 1 72 ? 4.941 0.771 6.875 1 98.25 72 ILE A C 1
ATOM 547 O O . ILE A 1 72 ? 4.508 1.467 5.953 1 98.25 72 ILE A O 1
ATOM 551 N N . PHE A 1 73 ? 6.18 0.465 7.047 1 97.88 73 PHE A N 1
ATOM 552 C CA . PHE A 1 73 ? 7.156 0.691 5.988 1 97.88 73 PHE A CA 1
ATOM 553 C C . PHE A 1 73 ? 7.672 -0.632 5.438 1 97.88 73 PHE A C 1
ATOM 555 O O . PHE A 1 73 ? 8.25 -1.433 6.172 1 97.88 73 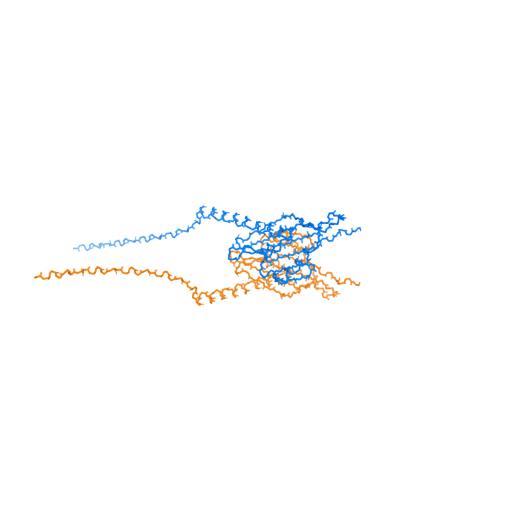PHE A O 1
ATOM 562 N N . TRP A 1 74 ? 7.402 -0.757 4.203 1 92.06 74 TRP A N 1
ATOM 563 C CA . TRP A 1 74 ? 7.832 -1.986 3.547 1 92.06 74 TRP A CA 1
ATOM 564 C C . TRP A 1 74 ? 8.906 -1.7 2.504 1 92.06 74 TRP A C 1
ATOM 566 O O . TRP A 1 74 ? 8.711 -0.882 1.604 1 92.06 74 TRP A O 1
ATOM 576 N N . ALA A 1 75 ? 10.016 -2.463 2.66 1 86.88 75 ALA A N 1
ATOM 577 C CA . ALA A 1 75 ? 11.102 -2.328 1.69 1 86.88 75 ALA A CA 1
ATOM 578 C C . ALA A 1 75 ? 11.828 -3.656 1.491 1 86.88 75 ALA A C 1
ATOM 580 O O . ALA A 1 75 ? 12.258 -4.285 2.459 1 86.88 75 ALA A O 1
ATOM 581 N N . ASP A 1 76 ? 11.938 -4.055 0.24 1 75.62 76 ASP A N 1
ATOM 582 C CA . ASP A 1 76 ? 12.734 -5.207 -0.174 1 75.62 76 ASP A CA 1
ATOM 583 C C . ASP A 1 76 ? 12.398 -6.438 0.667 1 75.62 76 ASP A C 1
ATOM 585 O O . ASP A 1 76 ? 13.297 -7.098 1.192 1 75.62 76 ASP A O 1
ATOM 589 N N . GLY A 1 77 ? 11.188 -6.594 0.97 1 74.75 77 GLY A N 1
ATOM 590 C CA . GLY A 1 77 ? 10.734 -7.82 1.604 1 74.75 77 GLY A CA 1
ATOM 591 C C . GLY A 1 77 ? 10.664 -7.723 3.115 1 74.75 77 GLY A C 1
ATOM 592 O O . GLY A 1 77 ? 10.359 -8.703 3.793 1 74.75 77 GLY A O 1
ATOM 593 N N . VAL A 1 78 ? 10.914 -6.625 3.609 1 82.44 78 VAL A N 1
ATOM 594 C CA . VAL A 1 78 ? 10.922 -6.465 5.059 1 82.44 78 VAL A CA 1
ATOM 595 C C . VAL A 1 78 ? 9.938 -5.375 5.465 1 82.44 78 VAL A C 1
ATOM 597 O O . VAL A 1 78 ? 9.945 -4.277 4.902 1 82.44 78 VAL A O 1
ATOM 600 N N . ALA A 1 79 ? 9.117 -5.727 6.418 1 91.75 79 ALA A N 1
ATOM 601 C CA . ALA A 1 79 ? 8.188 -4.746 6.961 1 91.75 79 ALA A CA 1
ATOM 602 C C . ALA A 1 79 ? 8.695 -4.18 8.281 1 91.75 79 ALA A C 1
ATOM 604 O O . ALA A 1 79 ? 9.148 -4.926 9.148 1 91.75 79 ALA A O 1
ATOM 605 N N . THR A 1 80 ? 8.727 -2.867 8.414 1 96.88 80 THR A N 1
ATOM 606 C CA . THR A 1 80 ? 8.922 -2.16 9.672 1 96.88 80 THR A CA 1
ATOM 607 C C . THR A 1 80 ? 7.605 -1.579 10.18 1 96.88 80 THR A C 1
ATOM 609 O O . THR A 1 80 ? 6.879 -0.927 9.43 1 96.88 80 THR A O 1
ATOM 612 N N . TYR A 1 81 ? 7.367 -1.856 11.5 1 97.81 81 TYR A N 1
ATOM 613 C CA . TYR A 1 81 ? 6.074 -1.456 12.039 1 97.81 81 TYR A CA 1
ATOM 614 C C . TYR A 1 81 ? 6.234 -0.323 13.047 1 97.81 81 TYR A C 1
ATOM 616 O O . TYR A 1 81 ? 7.113 -0.372 13.914 1 97.81 81 TYR A O 1
ATOM 624 N N . GLY A 1 82 ? 5.359 0.694 12.867 1 98.5 82 GLY A N 1
ATOM 625 C CA . GLY A 1 82 ? 5.262 1.737 13.875 1 98.5 82 GLY A CA 1
ATOM 626 C C . GLY A 1 82 ? 6.105 2.957 13.555 1 98.5 82 GLY A C 1
ATOM 627 O O . GLY A 1 82 ? 7.262 2.83 13.148 1 98.5 82 GLY A O 1
ATOM 628 N N . ARG A 1 83 ? 5.566 4.082 13.828 1 98.69 83 ARG A N 1
ATOM 629 C CA . ARG A 1 83 ? 6.18 5.367 13.508 1 98.69 83 ARG A CA 1
ATOM 630 C C . ARG A 1 83 ? 7.516 5.531 14.227 1 98.69 83 ARG A C 1
ATOM 632 O O . ARG A 1 83 ? 8.484 6.008 13.633 1 98.69 83 ARG A O 1
ATOM 639 N N . ASP A 1 84 ? 7.57 5.141 15.477 1 98.5 84 ASP A N 1
ATOM 640 C CA . ASP A 1 84 ? 8.789 5.367 16.234 1 98.5 84 ASP A CA 1
ATOM 641 C C . ASP A 1 84 ? 9.977 4.621 15.625 1 98.5 84 ASP A C 1
ATOM 643 O O . ASP A 1 84 ? 11.055 5.188 15.461 1 98.5 84 ASP A O 1
ATOM 647 N N . THR A 1 85 ? 9.781 3.377 15.305 1 98.44 85 THR A N 1
ATOM 648 C CA . THR A 1 85 ? 10.836 2.58 14.695 1 98.44 85 THR A CA 1
ATOM 649 C C . THR A 1 85 ? 11.211 3.141 13.328 1 98.44 85 THR A C 1
ATOM 651 O O . THR A 1 85 ? 12.398 3.225 12.984 1 98.44 85 THR A O 1
ATOM 654 N N . ILE A 1 86 ? 10.227 3.535 12.586 1 98.56 86 ILE A N 1
ATOM 655 C CA . ILE A 1 86 ? 10.445 4.086 11.25 1 98.56 86 ILE A CA 1
ATOM 656 C C . ILE A 1 86 ? 11.211 5.406 11.359 1 98.56 86 ILE A C 1
ATOM 658 O O . ILE A 1 86 ? 12.117 5.676 10.562 1 98.56 86 ILE A O 1
ATOM 662 N N . MET A 1 87 ? 10.891 6.145 12.359 1 98.69 87 MET A N 1
ATOM 663 C CA . MET A 1 87 ? 11.586 7.41 12.562 1 98.69 87 MET A CA 1
ATOM 664 C C . MET A 1 87 ? 13.039 7.176 12.945 1 98.69 87 MET A C 1
ATOM 666 O O . MET A 1 87 ? 13.93 7.91 12.516 1 98.69 87 MET A O 1
ATOM 670 N N . ALA A 1 88 ? 13.281 6.184 13.734 1 98.25 88 ALA A N 1
ATOM 671 C CA . ALA A 1 88 ? 14.664 5.867 14.078 1 98.25 88 ALA A CA 1
ATOM 672 C C . ALA A 1 88 ? 15.484 5.547 12.828 1 98.25 88 ALA A C 1
ATOM 674 O O . ALA A 1 88 ? 16.609 6.027 12.672 1 98.25 88 ALA A O 1
ATOM 675 N N . ASN A 1 89 ? 14.953 4.777 11.977 1 97.06 89 ASN A N 1
ATOM 676 C CA . ASN A 1 89 ? 15.609 4.461 10.711 1 97.06 89 ASN A CA 1
ATOM 677 C C . ASN A 1 89 ? 15.797 5.707 9.852 1 97.06 89 ASN A C 1
ATOM 679 O O . ASN A 1 89 ? 16.859 5.906 9.266 1 97.06 89 ASN A O 1
ATOM 683 N N . ALA A 1 90 ? 14.734 6.527 9.758 1 97.5 90 ALA A N 1
ATOM 684 C CA . ALA A 1 90 ? 14.797 7.746 8.961 1 97.5 90 ALA A CA 1
ATOM 685 C C . ALA A 1 90 ? 15.875 8.688 9.484 1 97.5 90 ALA A C 1
ATOM 687 O O . ALA A 1 90 ? 16.641 9.273 8.703 1 97.5 90 ALA A O 1
ATOM 688 N N . GLU A 1 91 ? 15.953 8.797 10.75 1 97.81 91 GLU A N 1
ATOM 689 C CA . GLU A 1 91 ? 16.953 9.688 11.336 1 97.81 91 GLU A CA 1
ATOM 690 C C . GLU A 1 91 ? 18.375 9.195 11.039 1 97.81 91 GLU A C 1
ATOM 692 O O . GLU A 1 91 ? 19.266 10 10.805 1 97.81 91 GLU A O 1
ATOM 697 N N . ALA A 1 92 ? 18.531 7.945 11.078 1 96.75 92 ALA A N 1
ATOM 698 C CA . ALA A 1 92 ? 19.812 7.391 10.664 1 96.75 92 ALA A CA 1
ATOM 699 C C . ALA A 1 92 ? 20.125 7.738 9.211 1 96.75 92 ALA A C 1
ATOM 701 O O . ALA A 1 92 ? 21.25 8.102 8.883 1 96.75 92 ALA A O 1
ATOM 702 N N . ALA A 1 93 ? 19.188 7.664 8.352 1 95.06 93 ALA A N 1
ATOM 703 C CA . ALA A 1 93 ? 19.359 8.023 6.941 1 95.06 93 ALA A CA 1
ATOM 704 C C . ALA A 1 93 ? 19.609 9.516 6.781 1 95.06 93 ALA A C 1
ATOM 706 O O . ALA A 1 93 ? 20.375 9.93 5.914 1 95.06 93 ALA A O 1
ATOM 707 N N . PHE A 1 94 ? 18.984 10.289 7.59 1 97.06 94 PHE A N 1
ATOM 708 C CA . PHE A 1 94 ? 19.109 11.742 7.523 1 97.06 94 PHE A CA 1
ATOM 709 C C . PHE A 1 94 ? 20.516 12.18 7.898 1 97.06 94 PHE A C 1
ATOM 711 O O . PHE A 1 94 ? 20.953 13.273 7.523 1 97.06 94 PHE A O 1
ATOM 718 N N . ALA A 1 95 ? 21.219 11.391 8.57 1 96.19 95 ALA A N 1
ATOM 719 C CA . ALA A 1 95 ? 22.562 11.719 9.008 1 96.19 95 ALA A CA 1
ATOM 720 C C . ALA A 1 95 ? 23.562 11.562 7.867 1 96.19 95 ALA A C 1
ATOM 722 O O . ALA A 1 95 ? 24.688 12.062 7.945 1 96.19 95 ALA A O 1
ATOM 723 N N . VAL A 1 96 ? 23.188 10.859 6.844 1 92.81 96 VAL A N 1
ATOM 724 C CA . VAL A 1 96 ? 24.031 10.703 5.668 1 92.81 96 VAL A CA 1
ATOM 725 C C . VAL A 1 96 ? 23.906 11.93 4.762 1 92.81 96 VAL A C 1
ATOM 727 O O . VAL A 1 96 ? 22.812 12.227 4.277 1 92.81 96 VAL A O 1
ATOM 730 N N . PRO A 1 97 ? 24.922 12.586 4.473 1 90.5 97 PRO A N 1
ATOM 731 C CA . PRO A 1 97 ? 24.812 13.805 3.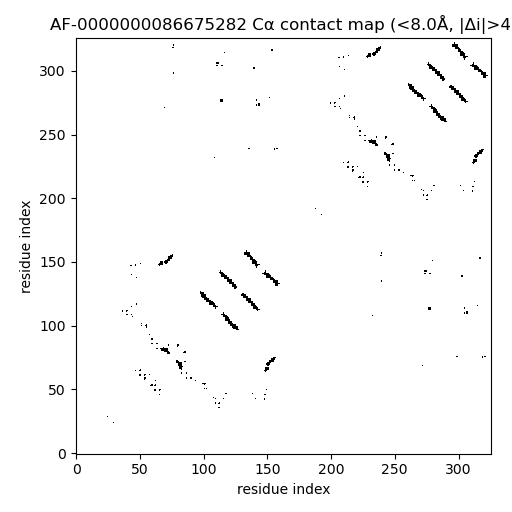67 1 90.5 97 PRO A CA 1
ATOM 732 C C . PRO A 1 97 ? 24.828 13.531 2.168 1 90.5 97 PRO A C 1
ATOM 734 O O . PRO A 1 97 ? 25.203 12.43 1.742 1 90.5 97 PRO A O 1
ATOM 737 N N . GLY A 1 98 ? 24.344 14.461 1.378 1 94.06 98 GLY A N 1
ATOM 738 C CA . GLY A 1 98 ? 24.672 14.57 -0.033 1 94.06 98 GLY A CA 1
ATOM 739 C C . GLY A 1 98 ? 23.625 13.953 -0.944 1 94.06 98 GLY A C 1
ATOM 740 O O . GLY A 1 98 ? 23.734 14.055 -2.168 1 94.06 98 GLY A O 1
ATOM 741 N N . TRP A 1 99 ? 22.688 13.297 -0.403 1 95.88 99 TRP A N 1
ATOM 742 C CA . TRP A 1 99 ? 21.688 12.695 -1.28 1 95.88 99 TRP A CA 1
ATOM 743 C C . TRP A 1 99 ? 20.516 13.648 -1.488 1 95.88 99 TRP A C 1
ATOM 745 O O . TRP A 1 99 ? 20.266 14.531 -0.663 1 95.88 99 TRP A O 1
ATOM 755 N N . VAL A 1 100 ? 19.859 13.523 -2.65 1 97.75 100 VAL A N 1
ATOM 756 C CA . VAL A 1 100 ? 18.641 14.242 -2.982 1 97.75 100 VAL A CA 1
ATOM 757 C C . VAL A 1 100 ? 17.531 13.258 -3.35 1 97.75 100 VAL A C 1
ATOM 759 O O . VAL A 1 100 ? 17.75 12.336 -4.145 1 97.75 100 VAL A O 1
ATOM 762 N N . TRP A 1 101 ? 16.438 13.469 -2.674 1 97.75 101 TRP A N 1
ATOM 763 C CA . TRP A 1 101 ? 15.242 12.695 -3.01 1 97.75 101 TRP A CA 1
ATOM 764 C C . TRP A 1 101 ? 14.406 13.414 -4.059 1 97.75 101 TRP A C 1
ATOM 766 O O . TRP A 1 101 ? 13.875 14.5 -3.799 1 97.75 101 TRP A O 1
ATOM 776 N N . ARG A 1 102 ? 14.336 12.758 -5.207 1 97.38 102 ARG A N 1
ATOM 777 C CA . ARG A 1 102 ? 13.484 13.258 -6.277 1 97.38 102 ARG A CA 1
ATOM 778 C C . ARG A 1 102 ? 12.32 12.305 -6.543 1 97.38 102 ARG A C 1
ATOM 780 O O . ARG A 1 102 ? 12.492 11.086 -6.512 1 97.38 102 ARG A O 1
ATOM 787 N N . TYR A 1 103 ? 11.18 12.977 -6.793 1 98.19 103 TYR A N 1
ATOM 788 C CA . TYR A 1 103 ? 10.031 12.094 -7 1 98.19 103 TYR A CA 1
ATOM 789 C C . TYR A 1 103 ? 9.078 12.68 -8.023 1 98.19 103 TYR A C 1
ATOM 791 O O . TYR A 1 103 ? 9.023 13.898 -8.211 1 98.19 103 TYR A O 1
ATOM 799 N N . ASP A 1 104 ? 8.438 11.805 -8.727 1 98.12 104 ASP A N 1
ATOM 800 C CA . ASP A 1 104 ? 7.305 12.102 -9.602 1 98.12 104 ASP A CA 1
ATOM 801 C C . ASP A 1 104 ? 6.066 11.305 -9.188 1 98.12 104 ASP A C 1
ATOM 803 O O . ASP A 1 104 ? 6.125 10.086 -9.055 1 98.12 104 ASP A O 1
ATOM 807 N N . ILE A 1 105 ? 4.992 12.078 -8.961 1 98.56 105 ILE A N 1
ATOM 808 C CA . ILE A 1 105 ? 3.729 11.414 -8.656 1 98.56 105 ILE A CA 1
ATOM 809 C C . ILE A 1 105 ? 3.078 10.938 -9.953 1 98.56 105 ILE A C 1
ATOM 811 O O . ILE A 1 105 ? 2.682 11.75 -10.797 1 98.56 105 ILE A O 1
ATOM 815 N N . LYS A 1 106 ? 2.953 9.609 -10.055 1 97.69 106 LYS A N 1
ATOM 816 C CA . LYS A 1 106 ? 2.434 9.016 -11.281 1 97.69 106 LYS A CA 1
ATOM 817 C C . LYS A 1 106 ? 0.91 8.93 -11.25 1 97.69 106 LYS A C 1
ATOM 819 O O . LYS A 1 106 ? 0.253 9.055 -12.289 1 97.69 106 LYS A O 1
ATOM 824 N N . SER A 1 107 ? 0.36 8.688 -10.094 1 97.81 107 SER A N 1
ATOM 825 C CA . SER A 1 107 ? -1.088 8.625 -9.93 1 97.81 107 SER A CA 1
ATOM 826 C C . SER A 1 107 ? -1.493 8.836 -8.477 1 97.81 107 SER A C 1
ATOM 828 O O . SER A 1 107 ? -0.704 8.586 -7.562 1 97.81 107 SER A O 1
ATOM 830 N N . GLU A 1 108 ? -2.689 9.336 -8.312 1 98.56 108 GLU A N 1
ATOM 831 C CA . GLU A 1 108 ? -3.379 9.453 -7.031 1 98.56 108 GLU A CA 1
ATOM 832 C C . GLU A 1 108 ? -4.836 9.016 -7.148 1 98.56 108 GLU A C 1
ATOM 834 O O . GLU A 1 108 ? -5.555 9.453 -8.047 1 98.56 108 GLU A O 1
ATOM 839 N N . THR A 1 109 ? -5.195 8.125 -6.273 1 98.12 109 THR A N 1
ATOM 840 C CA . THR A 1 109 ? -6.586 7.691 -6.164 1 98.12 109 THR A CA 1
ATOM 841 C C . THR A 1 109 ? -7.113 7.926 -4.75 1 98.12 109 THR A C 1
ATOM 843 O O . THR A 1 109 ? -6.543 7.43 -3.779 1 98.12 109 THR A O 1
ATOM 846 N N . VAL A 1 110 ? -8.211 8.672 -4.711 1 98.25 110 VAL A N 1
ATOM 847 C CA . VAL A 1 110 ? -8.781 8.984 -3.404 1 98.25 110 VAL A CA 1
ATOM 848 C C . VAL A 1 110 ? -10.133 8.297 -3.256 1 98.25 110 VAL A C 1
ATOM 850 O O . VAL A 1 110 ? -10.945 8.297 -4.191 1 98.25 110 VAL A O 1
ATOM 853 N N . TYR A 1 111 ? -10.352 7.73 -2.109 1 97 111 TYR A N 1
ATOM 854 C CA . TYR A 1 111 ? -11.594 7.035 -1.788 1 97 111 TYR A CA 1
ATOM 855 C C . TYR A 1 111 ? -12.391 7.805 -0.737 1 97 111 TYR A C 1
ATOM 857 O O . TYR A 1 111 ? -12.047 7.781 0.448 1 97 111 TYR A O 1
ATOM 865 N N . GLY A 1 112 ? -13.445 8.469 -1.274 1 93.31 112 GLY A N 1
ATOM 866 C CA . GLY A 1 112 ? -14.109 9.414 -0.386 1 93.31 112 GLY A CA 1
ATOM 867 C C . GLY A 1 112 ? -13.188 10.492 0.134 1 93.31 112 GLY A C 1
ATOM 868 O O . GLY A 1 112 ? -12.477 11.141 -0.642 1 93.31 112 GLY A O 1
ATOM 869 N N . CYS A 1 113 ? -13.289 10.734 1.38 1 96 113 CYS A N 1
ATOM 870 C CA . CYS A 1 113 ? -12.391 11.664 2.053 1 96 113 CYS A CA 1
ATOM 871 C C . CYS A 1 113 ? -11.688 10.992 3.227 1 96 113 CYS A C 1
ATOM 873 O O . CYS A 1 113 ? -11.469 11.617 4.262 1 96 113 CYS A O 1
ATOM 875 N N . ASP A 1 114 ? -11.453 9.703 3.023 1 96.19 114 ASP A N 1
ATOM 876 C CA . ASP A 1 114 ? -11.016 8.945 4.191 1 96.19 114 ASP A CA 1
ATOM 877 C C . ASP A 1 114 ? -9.68 8.25 3.922 1 96.19 114 ASP A C 1
ATOM 879 O O . ASP A 1 114 ? -8.938 7.938 4.855 1 96.19 114 ASP A O 1
ATOM 883 N N . SER A 1 115 ? -9.453 7.941 2.689 1 98.5 115 SER A N 1
ATOM 884 C CA . SER A 1 115 ? -8.203 7.262 2.354 1 98.5 115 SER A CA 1
ATOM 885 C C . SER A 1 115 ? -7.809 7.516 0.902 1 98.5 115 SER A C 1
ATOM 887 O O . S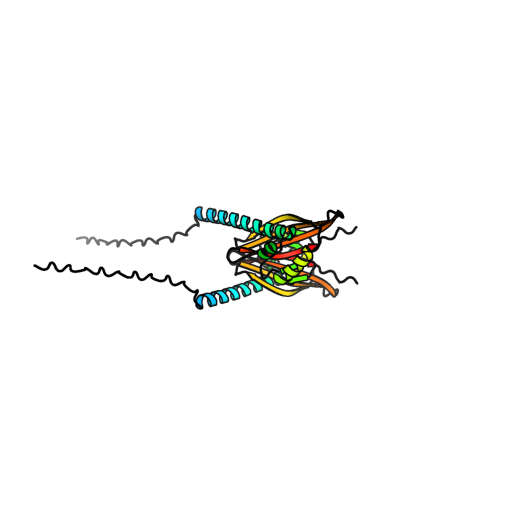ER A 1 115 ? -8.602 8.055 0.124 1 98.5 115 SER A O 1
ATOM 889 N N . GLY A 1 116 ? -6.531 7.152 0.572 1 98.75 116 GLY A N 1
ATOM 890 C CA . GLY A 1 116 ? -6.039 7.266 -0.792 1 98.75 116 GLY A CA 1
ATOM 891 C C . GLY A 1 116 ? -4.723 6.539 -1.014 1 98.75 116 GLY A C 1
ATOM 892 O O . GLY A 1 116 ? -4.105 6.059 -0.062 1 98.75 116 GLY A O 1
ATOM 893 N N . ILE A 1 117 ? -4.402 6.398 -2.273 1 98.88 117 ILE A N 1
ATOM 894 C CA . ILE A 1 117 ? -3.18 5.742 -2.727 1 98.88 117 ILE A CA 1
ATOM 895 C C . ILE A 1 117 ? -2.445 6.645 -3.715 1 98.88 117 ILE A C 1
ATOM 897 O O . ILE A 1 117 ? -3.061 7.223 -4.609 1 98.88 117 ILE A O 1
ATOM 901 N N . ALA A 1 118 ? -1.211 6.781 -3.521 1 98.69 118 ALA A N 1
ATOM 902 C CA . ALA A 1 118 ? -0.344 7.43 -4.5 1 98.69 118 ALA A CA 1
ATOM 903 C C . ALA A 1 118 ? 0.724 6.465 -5.012 1 98.69 118 ALA A C 1
ATOM 905 O O . ALA A 1 118 ? 1.257 5.656 -4.25 1 98.69 118 ALA A O 1
ATOM 906 N N . VAL A 1 119 ? 1.028 6.543 -6.289 1 98.12 119 VAL A N 1
ATOM 907 C CA . VAL A 1 119 ? 2.131 5.836 -6.93 1 98.12 119 VAL A CA 1
ATOM 908 C C . VAL A 1 119 ? 3.188 6.832 -7.395 1 98.12 119 VAL A C 1
ATOM 910 O O . VAL A 1 119 ? 2.869 7.82 -8.062 1 98.12 119 VAL A O 1
ATOM 913 N N . LEU A 1 120 ? 4.414 6.527 -6.961 1 97.69 120 LEU A N 1
ATOM 914 C CA . LEU A 1 120 ? 5.496 7.445 -7.293 1 97.69 120 LEU A CA 1
ATOM 915 C C . LEU A 1 120 ? 6.645 6.707 -7.973 1 97.69 120 LEU A C 1
ATOM 917 O O . LEU A 1 120 ? 6.859 5.52 -7.727 1 97.69 120 LEU A O 1
ATOM 921 N N . GLU A 1 121 ? 7.316 7.461 -8.812 1 96.31 121 GLU A N 1
ATOM 922 C CA . GLU A 1 121 ? 8.695 7.16 -9.188 1 96.31 121 GLU A CA 1
ATOM 923 C C . GLU A 1 121 ? 9.68 8.07 -8.461 1 96.31 121 GLU A C 1
ATOM 925 O O . GLU A 1 121 ? 9.484 9.281 -8.398 1 96.31 121 GLU A O 1
ATOM 930 N N . ALA A 1 122 ? 10.711 7.375 -7.879 1 96.19 122 ALA A N 1
ATOM 931 C CA . ALA A 1 122 ? 11.625 8.18 -7.074 1 96.19 122 ALA A CA 1
ATOM 932 C C . ALA A 1 122 ? 13.078 7.809 -7.359 1 96.19 122 ALA A C 1
ATOM 934 O O . ALA A 1 122 ? 13.359 6.715 -7.855 1 96.19 122 ALA A O 1
ATOM 935 N N . HIS A 1 123 ? 13.859 8.805 -7.07 1 96.69 123 HIS A N 1
ATOM 936 C CA . HIS A 1 123 ? 15.305 8.648 -7.211 1 96.69 123 HIS A CA 1
ATOM 937 C C . HIS A 1 123 ? 16.031 9.234 -6.008 1 96.69 123 HIS A C 1
ATOM 939 O O . HIS A 1 123 ? 15.688 10.32 -5.531 1 96.69 123 HIS A O 1
ATOM 945 N N . VAL A 1 124 ? 16.953 8.422 -5.562 1 96.19 124 VAL A N 1
ATOM 946 C CA . VAL A 1 124 ? 17.984 8.992 -4.691 1 96.19 124 VAL A CA 1
ATOM 947 C C . VAL A 1 124 ? 19.234 9.289 -5.5 1 96.19 124 VAL A C 1
ATOM 949 O O . VAL A 1 124 ? 19.938 8.375 -5.945 1 96.19 124 VAL A O 1
ATOM 952 N N . ASN A 1 125 ? 19.484 10.578 -5.562 1 96.38 125 ASN A N 1
ATOM 953 C CA . ASN A 1 125 ? 20.656 11.031 -6.309 1 96.38 125 ASN A CA 1
ATOM 954 C C . ASN A 1 125 ? 21.766 11.508 -5.379 1 96.38 125 ASN A C 1
ATOM 956 O O . ASN A 1 125 ? 21.5 12.188 -4.387 1 96.38 125 ASN A O 1
ATOM 960 N N . TYR A 1 126 ? 22.969 11.125 -5.789 1 95.25 126 TYR A N 1
ATOM 961 C CA . TYR A 1 126 ? 24.172 11.664 -5.184 1 95.25 126 TYR A CA 1
ATOM 962 C C . TYR A 1 126 ? 24.938 12.539 -6.172 1 95.25 126 TYR A C 1
ATOM 964 O O . TYR A 1 126 ? 25.75 12.039 -6.949 1 95.25 126 TYR A O 1
ATOM 972 N N . PRO A 1 127 ? 24.734 13.781 -6.098 1 94.31 127 PRO A N 1
ATOM 973 C CA . PRO A 1 127 ? 25.297 14.664 -7.129 1 94.31 127 PRO A CA 1
ATOM 974 C C . PRO A 1 127 ? 26.812 14.594 -7.203 1 94.31 127 PRO A C 1
ATOM 976 O O . PRO A 1 127 ? 27.391 14.688 -8.297 1 94.31 127 PRO A O 1
ATOM 979 N N . GLU A 1 128 ? 27.484 14.43 -6.129 1 94.44 128 GLU A N 1
ATOM 980 C CA . GLU A 1 128 ? 28.938 14.43 -6.109 1 94.44 128 GLU A CA 1
ATOM 981 C C . GLU A 1 128 ? 29.5 13.227 -6.859 1 94.44 128 GLU A C 1
ATOM 983 O O . GLU A 1 128 ? 30.531 13.328 -7.539 1 94.44 128 GLU A O 1
ATOM 988 N N . THR A 1 129 ? 28.859 12.133 -6.789 1 94 129 THR A N 1
ATOM 989 C CA . THR A 1 129 ? 29.391 10.914 -7.391 1 94 129 THR A CA 1
ATOM 990 C C . THR A 1 129 ? 28.625 10.57 -8.664 1 94 129 THR A C 1
ATOM 992 O O . THR A 1 129 ? 29.062 9.727 -9.453 1 94 129 THR A O 1
ATOM 995 N N . GLY A 1 130 ? 27.484 11.156 -8.836 1 93.5 130 GLY A N 1
ATOM 996 C CA . GLY A 1 130 ? 26.641 10.836 -9.977 1 93.5 130 GLY A CA 1
ATOM 997 C C . GLY A 1 130 ? 25.828 9.578 -9.781 1 93.5 130 GLY A C 1
ATOM 998 O O . GLY A 1 130 ? 25.078 9.172 -10.672 1 93.5 130 GLY A O 1
ATOM 999 N N . LYS A 1 131 ? 25.953 9 -8.617 1 93.5 131 LYS A N 1
ATOM 1000 C CA . LYS A 1 131 ? 25.156 7.805 -8.305 1 93.5 131 LYS A CA 1
ATOM 1001 C C . LYS A 1 131 ? 23.672 8.125 -8.266 1 93.5 131 LYS A C 1
ATOM 1003 O O . LYS A 1 131 ? 23.266 9.156 -7.73 1 93.5 131 LYS A O 1
ATOM 1008 N N . ASP A 1 132 ? 22.859 7.164 -8.898 1 95.5 132 ASP A N 1
ATOM 1009 C CA . ASP A 1 132 ? 21.406 7.277 -8.969 1 95.5 132 ASP A CA 1
ATOM 1010 C C . ASP A 1 132 ? 20.734 5.941 -8.641 1 95.5 132 ASP A C 1
ATOM 1012 O O . ASP A 1 132 ? 20.984 4.938 -9.32 1 95.5 132 A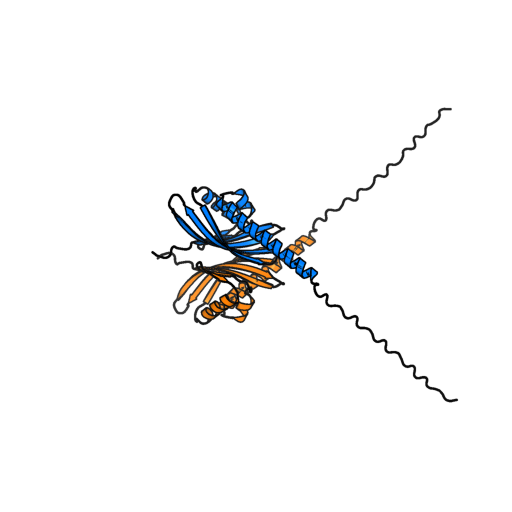SP A O 1
ATOM 1016 N N . ILE A 1 133 ? 19.984 6.027 -7.578 1 93.88 133 ILE A N 1
ATOM 1017 C CA . ILE A 1 133 ? 19.234 4.836 -7.207 1 93.88 133 ILE A CA 1
ATOM 1018 C C . ILE A 1 133 ? 17.766 5.043 -7.516 1 93.88 133 ILE A C 1
ATOM 1020 O O . ILE A 1 133 ? 17.141 5.988 -7.023 1 93.88 133 ILE A O 1
ATOM 1024 N N . HIS A 1 134 ? 17.172 4.117 -8.281 1 94.62 134 HIS A N 1
ATOM 1025 C CA . HIS A 1 134 ? 15.789 4.203 -8.758 1 94.62 134 HIS A CA 1
ATOM 1026 C C . HIS A 1 134 ? 14.852 3.363 -7.895 1 94.62 134 HIS A C 1
ATOM 1028 O O . HIS A 1 134 ? 15.094 2.17 -7.695 1 94.62 134 HIS A O 1
ATOM 1034 N N . TYR A 1 135 ? 13.805 4.098 -7.422 1 92.75 135 TYR A N 1
ATOM 1035 C CA . TYR A 1 135 ? 12.789 3.414 -6.621 1 92.75 135 TYR A CA 1
ATOM 1036 C C . TYR A 1 135 ? 11.406 3.57 -7.238 1 92.75 135 TYR A C 1
ATOM 1038 O O . TYR A 1 135 ? 11.109 4.602 -7.848 1 92.75 135 TYR A O 1
ATOM 1046 N N . GLU A 1 136 ? 10.641 2.539 -7.062 1 92.38 136 GLU A N 1
ATOM 1047 C CA . GLU A 1 136 ? 9.188 2.652 -7.168 1 92.38 136 GLU A CA 1
ATOM 1048 C C . GLU A 1 136 ? 8.531 2.623 -5.793 1 92.38 136 GLU A C 1
ATOM 1050 O O . GLU A 1 136 ? 8.859 1.777 -4.957 1 92.38 136 GLU A O 1
ATOM 1055 N N . VAL A 1 137 ? 7.602 3.541 -5.602 1 95.44 137 VAL A N 1
ATOM 1056 C CA . VAL A 1 137 ? 7 3.711 -4.281 1 95.44 137 VAL A CA 1
ATOM 1057 C C . VAL A 1 137 ? 5.477 3.734 -4.402 1 95.44 137 VAL A C 1
ATOM 1059 O O . VAL A 1 137 ? 4.93 4.41 -5.277 1 95.44 137 VAL A O 1
ATOM 1062 N N . THR A 1 138 ? 4.762 2.971 -3.596 1 97.06 138 THR A N 1
ATOM 1063 C CA . THR A 1 138 ? 3.338 3.193 -3.373 1 97.06 138 THR A CA 1
ATOM 1064 C C . THR A 1 138 ? 3.078 3.645 -1.939 1 97.06 138 THR A C 1
ATOM 1066 O O . THR A 1 138 ? 3.666 3.109 -0.998 1 97.06 138 THR A O 1
ATOM 1069 N N . MET A 1 139 ? 2.25 4.672 -1.821 1 98.56 139 MET A N 1
ATOM 1070 C CA . MET A 1 139 ? 1.871 5.234 -0.527 1 98.56 139 MET A CA 1
ATOM 1071 C C . MET A 1 139 ? 0.382 5.039 -0.265 1 98.56 139 MET A C 1
ATOM 1073 O O . MET A 1 139 ? -0.449 5.34 -1.124 1 98.56 139 MET A O 1
ATOM 1077 N N . GLY A 1 140 ? 0.057 4.5 0.875 1 98.81 140 GLY A N 1
ATOM 1078 C CA . GLY A 1 140 ? -1.303 4.535 1.388 1 98.81 140 GLY A CA 1
ATOM 1079 C C . GLY A 1 140 ? -1.49 5.531 2.516 1 98.81 140 GLY A C 1
ATOM 1080 O O . GLY A 1 140 ? -0.759 5.5 3.506 1 98.81 140 GLY A O 1
ATOM 1081 N N . LEU A 1 141 ? -2.391 6.453 2.334 1 98.94 141 LEU A N 1
ATOM 1082 C CA . LEU A 1 141 ? -2.691 7.41 3.395 1 98.94 141 LEU A CA 1
ATOM 1083 C C . LEU A 1 141 ? -4.129 7.246 3.881 1 98.94 141 LEU A C 1
ATOM 1085 O O . LEU A 1 141 ? -4.988 6.766 3.139 1 98.94 141 LEU A O 1
ATOM 1089 N N . VAL A 1 142 ? -4.336 7.668 5.113 1 98.88 142 VAL A N 1
ATOM 1090 C CA . VAL A 1 142 ? -5.656 7.637 5.738 1 98.88 142 VAL A CA 1
ATOM 1091 C C . VAL A 1 142 ? -5.938 8.969 6.426 1 98.88 142 VAL A C 1
ATOM 1093 O O . VAL A 1 142 ? -5.008 9.68 6.812 1 98.88 142 VAL A O 1
ATOM 1096 N N . LYS A 1 143 ? -7.164 9.258 6.484 1 98.31 143 LYS A N 1
ATOM 1097 C CA . LYS A 1 143 ? -7.598 10.422 7.246 1 98.31 143 LYS A CA 1
ATOM 1098 C C . LYS A 1 143 ? -8.305 10.008 8.531 1 98.31 143 LYS A C 1
ATOM 1100 O O . LYS A 1 143 ? -9.352 9.359 8.492 1 98.31 143 LYS A O 1
ATOM 1105 N N . GLU A 1 144 ? -7.719 10.344 9.633 1 97 144 GLU A N 1
ATOM 1106 C CA . GLU A 1 144 ? -8.289 10.125 10.961 1 97 144 GLU A CA 1
ATOM 1107 C C . GLU A 1 144 ? -8.383 11.43 11.75 1 97 144 GLU A C 1
ATOM 1109 O O . GLU A 1 144 ? -7.434 12.219 11.766 1 97 144 GLU A O 1
ATOM 1114 N N . HIS A 1 145 ? -9.578 11.609 12.297 1 95.12 145 HIS A N 1
ATOM 1115 C CA . HIS A 1 145 ? -9.82 12.812 13.086 1 95.12 145 HIS A CA 1
ATOM 1116 C C . HIS A 1 145 ? -9.445 14.07 12.312 1 95.12 145 HIS A C 1
ATOM 1118 O O . HIS A 1 145 ? -8.789 14.961 12.844 1 95.12 145 HIS A O 1
ATOM 1124 N N . GLY A 1 146 ? -9.727 13.977 11.047 1 95.44 146 GLY A N 1
ATOM 1125 C CA . GLY A 1 146 ? -9.609 15.141 10.188 1 95.44 146 GLY A CA 1
ATOM 1126 C C . GLY A 1 146 ? -8.203 15.359 9.664 1 95.44 146 GLY A C 1
ATOM 1127 O O . GLY A 1 146 ? -7.938 16.344 8.969 1 95.44 146 GLY A O 1
ATOM 1128 N N . ARG A 1 147 ? -7.309 14.391 9.922 1 97.56 147 ARG A N 1
ATOM 1129 C CA . ARG A 1 147 ? -5.918 14.57 9.523 1 97.56 147 ARG A CA 1
ATOM 1130 C C . ARG A 1 147 ? -5.445 13.422 8.641 1 97.56 147 ARG A C 1
ATOM 1132 O O . ARG A 1 147 ? -5.648 12.25 8.977 1 97.56 147 ARG A O 1
ATOM 1139 N N . TRP A 1 148 ? -4.832 13.836 7.535 1 98.75 148 TRP A N 1
ATOM 1140 C CA . TRP A 1 148 ? -4.195 12.852 6.668 1 98.75 148 TRP A CA 1
ATOM 1141 C C . TRP A 1 148 ? -2.848 12.414 7.234 1 98.75 148 TRP A C 1
ATOM 1143 O O . TRP A 1 148 ? -2.074 13.242 7.719 1 98.75 148 TRP A O 1
ATOM 1153 N N . SER A 1 149 ? -2.566 11.133 7.207 1 98.88 149 SER A N 1
ATOM 1154 C CA . SER A 1 149 ? -1.264 10.602 7.59 1 98.88 149 SER A CA 1
ATOM 1155 C C . SER A 1 149 ? -0.895 9.383 6.75 1 98.88 149 SER A C 1
ATOM 1157 O O . SER A 1 149 ? -1.771 8.719 6.188 1 98.88 149 SER A O 1
ATOM 1159 N N . VAL A 1 150 ? 0.396 9.125 6.602 1 98.94 150 VAL A N 1
ATOM 1160 C CA . VAL A 1 150 ? 0.89 7.996 5.824 1 98.94 150 VAL A CA 1
ATOM 1161 C C . VAL A 1 150 ? 0.725 6.707 6.625 1 98.94 150 VAL A C 1
ATOM 1163 O O . VAL A 1 150 ? 1.326 6.551 7.691 1 98.94 150 VAL A O 1
ATOM 1166 N N . ALA A 1 151 ? -0.063 5.82 6.082 1 98.94 151 ALA A N 1
ATOM 1167 C CA . ALA A 1 151 ? -0.343 4.559 6.762 1 98.94 151 ALA A CA 1
ATOM 1168 C C . ALA A 1 151 ? 0.616 3.465 6.301 1 98.94 151 ALA A C 1
ATOM 1170 O O . ALA A 1 151 ? 0.938 2.551 7.066 1 98.94 151 ALA A O 1
ATOM 1171 N N . ILE A 1 152 ? 1.056 3.561 5.051 1 98.69 152 ILE A N 1
ATOM 1172 C CA . ILE A 1 152 ? 1.992 2.561 4.551 1 98.69 152 ILE A CA 1
ATOM 1173 C C . ILE A 1 152 ? 2.789 3.139 3.385 1 98.69 152 ILE A C 1
ATOM 1175 O O . ILE A 1 152 ? 2.244 3.867 2.551 1 98.69 152 ILE A O 1
ATOM 1179 N N . ASP A 1 153 ? 4.051 2.82 3.34 1 98.06 153 ASP A N 1
ATOM 1180 C CA . ASP A 1 153 ? 4.914 2.973 2.174 1 98.06 153 ASP A CA 1
ATOM 1181 C C . ASP A 1 153 ? 5.477 1.627 1.725 1 98.06 153 ASP A C 1
ATOM 1183 O O . ASP A 1 153 ? 6.02 0.875 2.535 1 98.06 153 ASP A O 1
ATOM 1187 N N . ASN A 1 154 ? 5.281 1.383 0.515 1 95.75 154 ASN A N 1
ATOM 1188 C CA . ASN A 1 154 ? 5.984 0.297 -0.158 1 95.75 154 ASN A CA 1
ATOM 1189 C C . ASN A 1 154 ? 7.07 0.827 -1.092 1 95.75 154 ASN A C 1
ATOM 1191 O O . ASN A 1 154 ? 6.773 1.535 -2.055 1 95.75 154 ASN A O 1
ATOM 1195 N N . VAL A 1 155 ? 8.273 0.45 -0.754 1 93.19 155 VAL A N 1
ATOM 1196 C CA . VAL A 1 155 ? 9.406 0.983 -1.5 1 93.19 155 VAL A CA 1
ATOM 1197 C C . VAL A 1 155 ? 10.188 -0.162 -2.139 1 93.19 155 VAL A C 1
ATOM 1199 O O . VAL A 1 155 ? 10.602 -1.097 -1.451 1 93.19 155 VAL A O 1
ATOM 1202 N N . HIS A 1 156 ? 10.391 -0.03 -3.412 1 88.81 156 HIS A N 1
ATOM 1203 C CA . HIS A 1 156 ? 11.109 -1.056 -4.156 1 88.81 156 HIS A CA 1
ATOM 1204 C C . HIS A 1 156 ? 12.234 -0.446 -4.984 1 88.81 156 HIS A C 1
ATOM 1206 O O . HIS A 1 156 ? 12 0.444 -5.805 1 88.81 156 HIS A O 1
ATOM 1212 N N . ARG A 1 157 ? 13.383 -1.029 -4.734 1 88.62 157 ARG A N 1
ATOM 1213 C CA . ARG A 1 157 ? 14.508 -0.621 -5.574 1 88.62 157 ARG A CA 1
ATOM 1214 C C . ARG A 1 157 ? 14.422 -1.274 -6.949 1 88.62 157 ARG A C 1
ATOM 1216 O O . ARG A 1 157 ? 14.32 -2.498 -7.055 1 88.62 157 ARG A O 1
ATOM 1223 N N . VAL A 1 158 ? 14.5 -0.365 -7.914 1 84.25 158 VAL A N 1
ATOM 1224 C CA . VAL A 1 158 ? 14.453 -0.872 -9.281 1 84.25 158 VAL A CA 1
ATOM 1225 C C . VAL A 1 158 ? 15.867 -1.136 -9.789 1 84.25 158 VAL A C 1
ATOM 1227 O O . VAL A 1 158 ? 16.734 -0.26 -9.711 1 84.25 158 VAL A O 1
ATOM 1230 N N . SER A 1 159 ? 16.234 -2.494 -9.758 1 67.38 159 SER A N 1
ATOM 1231 C CA . SER A 1 159 ? 17.578 -2.854 -10.203 1 67.38 159 SER A CA 1
ATOM 1232 C C . SER A 1 159 ? 17.859 -2.303 -11.602 1 67.38 159 SER A C 1
ATOM 1234 O O . SER A 1 159 ? 16.953 -2.178 -12.422 1 67.38 159 SER A O 1
ATOM 1236 N N . PRO A 1 160 ? 19.125 -1.747 -11.586 1 57.75 160 PRO A N 1
ATOM 1237 C CA . PRO A 1 160 ? 19.516 -1.417 -12.961 1 57.75 160 PRO A CA 1
ATOM 1238 C C . PRO A 1 160 ? 19.344 -2.596 -13.922 1 57.75 160 PRO A C 1
ATOM 1240 O O . PRO A 1 160 ? 19.406 -3.752 -13.5 1 57.75 160 PRO A O 1
ATOM 1243 N N . PRO A 1 161 ? 18.688 -2.24 -15.078 1 45.06 161 PRO A N 1
ATOM 1244 C CA . PRO A 1 161 ? 18.75 -3.35 -16.031 1 45.06 161 PRO A CA 1
ATOM 1245 C C . PRO A 1 161 ? 20.141 -4.004 -16.078 1 45.06 161 PRO A C 1
ATOM 1247 O O . PRO A 1 161 ? 21.141 -3.342 -15.828 1 45.06 161 PRO A O 1
ATOM 1250 N N . PRO A 1 162 ? 20.203 -5.43 -15.844 1 34.31 162 PRO A N 1
ATOM 1251 C CA . PRO A 1 162 ? 21.547 -5.949 -16.031 1 34.31 162 PRO A CA 1
ATOM 1252 C C . PRO A 1 162 ? 22.312 -5.242 -17.141 1 34.31 162 PRO A C 1
ATOM 1254 O O . PRO A 1 162 ? 21.703 -4.812 -18.125 1 34.31 162 PRO A O 1
ATOM 1257 N N . ALA A 1 163 ? 23.703 -4.992 -16.766 1 33.88 163 ALA A N 1
ATOM 1258 C CA . ALA A 1 163 ? 24.547 -4.523 -17.859 1 33.88 163 ALA A CA 1
ATOM 1259 C C . ALA A 1 163 ? 24.578 -5.527 -19.016 1 33.88 163 ALA A C 1
ATOM 1261 O O . ALA A 1 163 ? 24.469 -6.738 -18.781 1 33.88 163 ALA A O 1
ATOM 1262 N N . MET B 1 1 ? -36.219 63.219 67.125 1 31.72 1 MET B N 1
ATOM 1263 C CA . MET B 1 1 ? -36.938 62.375 66.188 1 31.72 1 MET B CA 1
ATOM 1264 C C . MET B 1 1 ? -35.969 61.844 65.125 1 31.72 1 MET B C 1
ATOM 1266 O O . MET B 1 1 ? -35.531 62.594 64.25 1 31.72 1 MET B O 1
ATOM 1270 N N . ARG B 1 2 ? -35 60.906 65.562 1 42.72 2 ARG B N 1
ATOM 1271 C CA . ARG B 1 2 ? -33.875 60.344 64.812 1 42.72 2 ARG B CA 1
ATOM 1272 C C . ARG B 1 2 ? -34.344 59.562 63.625 1 42.72 2 ARG B C 1
ATOM 1274 O O . ARG B 1 2 ? -35.188 58.656 63.75 1 42.72 2 ARG B O 1
ATOM 1281 N N . LYS B 1 3 ? -34.406 60.219 62.438 1 40.91 3 LYS B N 1
ATOM 1282 C CA . LYS B 1 3 ? -34.812 59.75 61.094 1 40.91 3 LYS B CA 1
ATOM 1283 C C . LYS B 1 3 ? -34.031 58.5 60.719 1 40.91 3 LYS B C 1
ATOM 1285 O O . LYS B 1 3 ? -32.812 58.5 60.656 1 40.91 3 LYS B O 1
ATOM 1290 N N . THR B 1 4 ? -34.5 57.281 61.062 1 40.44 4 THR B N 1
ATOM 1291 C CA . THR B 1 4 ? -34.031 55.938 60.781 1 40.44 4 THR B CA 1
ATOM 1292 C C . THR B 1 4 ? -34 55.688 59.25 1 40.44 4 THR B C 1
ATOM 1294 O O . THR B 1 4 ? -35.062 55.844 58.594 1 40.44 4 THR B O 1
ATOM 1297 N N . PHE B 1 5 ? -32.938 56.125 58.531 1 34.53 5 PHE B N 1
ATOM 1298 C CA . PHE B 1 5 ? -32.75 55.875 57.094 1 34.53 5 PHE B CA 1
ATOM 1299 C C . PHE B 1 5 ? -32.812 54.406 56.781 1 34.53 5 PHE B C 1
ATOM 1301 O O . PHE B 1 5 ? -32.031 53.625 57.375 1 34.53 5 PHE B O 1
ATOM 1308 N N . LEU B 1 6 ? -33.938 53.812 56.562 1 29.97 6 LEU B N 1
ATOM 1309 C CA . LEU B 1 6 ? -34.188 52.438 56.125 1 29.97 6 LEU B CA 1
ATOM 1310 C C . LEU B 1 6 ? -33.469 52.156 54.812 1 29.97 6 LEU B C 1
ATOM 1312 O O . LEU B 1 6 ? -33.75 52.844 53.812 1 29.97 6 LEU B O 1
ATOM 1316 N N . LEU B 1 7 ? -32.188 51.75 54.781 1 31.45 7 LEU B N 1
ATOM 1317 C CA . LEU B 1 7 ? -31.391 51.375 53.625 1 31.45 7 LEU B CA 1
ATOM 1318 C C . LEU B 1 7 ? -32 50.156 52.938 1 31.45 7 LEU B C 1
ATOM 1320 O O . LEU B 1 7 ? -32.219 49.125 53.562 1 31.45 7 LEU B O 1
ATOM 1324 N N . ALA B 1 8 ? -32.844 50.344 51.969 1 31.05 8 ALA B N 1
ATOM 1325 C CA . ALA B 1 8 ? -33.5 49.312 51.125 1 31.05 8 ALA B CA 1
ATOM 1326 C C . ALA B 1 8 ? -32.438 48.5 50.375 1 31.05 8 ALA B C 1
ATOM 1328 O O . ALA B 1 8 ? -31.656 49.062 49.594 1 31.05 8 ALA B O 1
ATOM 1329 N N . LEU B 1 9 ? -31.891 47.406 50.969 1 30.03 9 LEU B N 1
ATOM 1330 C CA . LEU B 1 9 ? -30.953 46.438 50.406 1 30.03 9 LEU B CA 1
ATOM 1331 C C . LEU B 1 9 ? -31.531 45.781 49.156 1 30.03 9 LEU B C 1
ATOM 1333 O O . LEU B 1 9 ? -32.594 45.125 49.25 1 30.03 9 LEU B O 1
ATOM 1337 N N . ALA B 1 10 ? -31.422 46.344 47.969 1 30.31 10 ALA B N 1
ATOM 1338 C CA . ALA B 1 10 ? -31.844 45.75 46.688 1 30.31 10 ALA B CA 1
ATOM 1339 C C . ALA B 1 10 ? -31.188 44.406 46.438 1 30.31 10 ALA B C 1
ATOM 1341 O O . ALA B 1 10 ? -29.969 44.281 46.594 1 30.31 10 ALA B O 1
ATOM 1342 N N . GLY B 1 11 ? -31.875 43.25 46.594 1 27.69 11 GLY B N 1
ATOM 1343 C CA . GLY B 1 11 ? -31.578 41.844 46.344 1 27.69 11 GLY B CA 1
ATOM 1344 C C . GLY B 1 11 ? -31.078 41.562 44.969 1 27.69 11 GLY B C 1
ATOM 1345 O O . GLY B 1 11 ? -31.766 41.844 43.969 1 27.69 11 GLY B O 1
ATOM 1346 N N . LEU B 1 12 ? -29.781 41.75 44.688 1 29.03 12 LEU B N 1
ATOM 1347 C CA . LEU B 1 12 ? -29.125 41.406 43.438 1 29.03 12 LEU B CA 1
ATOM 1348 C C . LEU B 1 12 ? -29.453 39.969 43.031 1 29.03 12 LEU B C 1
ATOM 1350 O O . LEU B 1 12 ? -29.219 39.031 43.781 1 29.03 12 LEU B O 1
ATOM 1354 N N . ALA B 1 13 ? -30.406 39.75 42.125 1 32.09 13 ALA B N 1
ATOM 1355 C CA . ALA B 1 13 ? -30.766 38.469 41.469 1 32.09 13 ALA B CA 1
ATOM 1356 C C . ALA B 1 13 ? -29.547 37.844 40.812 1 32.09 13 ALA B C 1
ATOM 1358 O O . ALA B 1 13 ? -28.875 38.469 40 1 32.09 13 ALA B O 1
ATOM 1359 N N . ALA B 1 14 ? -28.859 36.969 41.469 1 33.91 14 ALA B N 1
ATOM 1360 C CA . ALA B 1 14 ? -27.797 36.094 40.969 1 33.91 14 ALA B CA 1
ATOM 1361 C C . ALA B 1 14 ? -28.25 35.312 39.75 1 33.91 14 ALA B C 1
ATOM 1363 O O . ALA B 1 14 ? -29.219 34.562 39.844 1 33.91 14 ALA B O 1
ATOM 1364 N N . SER B 1 15 ? -28.109 35.844 38.531 1 34.31 15 SER B N 1
ATOM 1365 C CA . SER B 1 15 ? -28.359 35.094 37.281 1 34.31 15 SER B CA 1
ATOM 1366 C C . SER B 1 15 ? -27.578 33.781 37.281 1 34.31 15 SER B C 1
ATOM 1368 O O . SER B 1 15 ? -26.359 33.781 37.5 1 34.31 15 SER B O 1
ATOM 1370 N N . ALA B 1 16 ? -28.203 32.656 37.562 1 36.62 16 ALA B N 1
ATOM 1371 C CA . ALA B 1 16 ? -27.688 31.281 37.438 1 36.62 16 ALA B CA 1
ATOM 1372 C C . ALA B 1 16 ? -27.141 31.031 36.031 1 36.62 16 ALA B C 1
ATOM 1374 O O . ALA B 1 16 ? -27.875 31.172 35.031 1 36.62 16 ALA B O 1
ATOM 1375 N N . VAL B 1 17 ? -25.875 31.328 35.75 1 41.25 17 VAL B N 1
ATOM 1376 C CA . VAL B 1 17 ? -25.203 30.875 34.562 1 41.25 17 VAL B CA 1
ATOM 1377 C C . VAL B 1 17 ? -25.406 29.375 34.375 1 41.25 17 VAL B C 1
ATOM 1379 O O . VAL B 1 17 ? -25.141 28.578 35.281 1 41.25 17 VAL B O 1
ATOM 1382 N N . ALA B 1 18 ? -26.438 28.938 33.625 1 43.22 18 ALA B N 1
ATOM 1383 C CA . ALA B 1 18 ? -26.594 27.562 33.125 1 43.22 18 ALA B CA 1
ATOM 1384 C C . ALA B 1 18 ? -25.281 27.016 32.594 1 43.22 18 ALA B C 1
ATOM 1386 O O . ALA B 1 18 ? -24.688 27.578 31.672 1 43.22 18 ALA B O 1
ATOM 1387 N N . GLY B 1 19 ? -24.469 26.391 33.375 1 38.03 19 GLY B N 1
ATOM 1388 C CA . GLY B 1 19 ? -23.297 25.641 32.938 1 38.03 19 GLY B CA 1
ATOM 1389 C C . GLY B 1 19 ? -23.578 24.719 31.75 1 38.03 19 GLY B C 1
ATOM 1390 O O . GLY B 1 19 ? -24.531 23.938 31.781 1 38.03 19 GLY B O 1
ATOM 1391 N N . ALA B 1 20 ? -23.344 25.109 30.562 1 47.12 20 ALA B N 1
ATOM 1392 C CA . ALA B 1 20 ? -23.312 24.219 29.406 1 47.12 20 ALA B CA 1
ATOM 1393 C C . ALA B 1 20 ? -22.625 22.906 29.75 1 47.12 20 ALA B C 1
ATOM 1395 O O . ALA B 1 20 ? -21.453 22.891 30.156 1 47.12 20 ALA B O 1
ATOM 1396 N N . GLY B 1 21 ? -23.312 21.859 30.172 1 44.19 21 GLY B N 1
ATOM 1397 C CA . GLY B 1 21 ? -22.781 20.516 30.344 1 44.19 21 GLY B CA 1
ATOM 1398 C C . GLY B 1 21 ? -21.938 20.047 29.172 1 44.19 21 GLY B C 1
ATOM 1399 O O . GLY B 1 21 ? -22.391 20.062 28.031 1 44.19 21 GLY B O 1
ATOM 1400 N N . VAL B 1 22 ? -20.703 20.141 29.219 1 51.62 22 VAL B N 1
ATOM 1401 C CA . VAL B 1 22 ? -19.844 19.391 28.297 1 51.62 22 VAL B CA 1
ATOM 1402 C C . VAL B 1 22 ? -20.328 17.953 28.203 1 51.62 22 VAL B C 1
ATOM 1404 O O . VAL B 1 22 ? -20.391 17.234 29.203 1 51.62 22 VAL B O 1
ATOM 1407 N N . ALA B 1 23 ? -21.125 17.578 27.266 1 48.72 23 ALA B N 1
ATOM 1408 C CA . ALA B 1 23 ? -21.469 16.188 27 1 48.72 23 ALA B CA 1
ATOM 1409 C C . ALA B 1 23 ? -20.219 15.297 27.062 1 48.72 23 ALA B C 1
ATOM 1411 O O . ALA B 1 23 ? -19.359 15.375 26.172 1 48.72 23 ALA B O 1
ATOM 1412 N N . VAL B 1 24 ? -19.703 14.805 28.094 1 53.97 24 VAL B N 1
ATOM 1413 C CA . VAL B 1 24 ? -18.75 13.703 28.188 1 53.97 24 VAL B CA 1
ATOM 1414 C C . VAL B 1 24 ? -19.266 12.508 27.391 1 53.97 24 VAL B C 1
ATOM 1416 O O . VAL B 1 24 ? -20.406 12.07 27.578 1 53.97 24 VAL B O 1
ATOM 1419 N N . PRO B 1 25 ? -18.641 12.289 26.234 1 56.28 25 PRO B N 1
ATOM 1420 C CA . PRO B 1 25 ? -19.156 11.039 25.656 1 56.28 25 PRO B CA 1
ATOM 1421 C C . PRO B 1 25 ? -19.391 9.953 26.703 1 56.28 25 PRO B C 1
ATOM 1423 O O . PRO B 1 25 ? -18.5 9.656 27.5 1 56.28 25 PRO B O 1
ATOM 1426 N N . THR B 1 26 ? -20.469 9.68 27.094 1 57.28 26 THR B N 1
ATOM 1427 C CA . THR B 1 26 ? -20.828 8.688 28.094 1 57.28 26 THR B CA 1
ATOM 1428 C C . THR B 1 26 ? -20.25 7.32 27.734 1 57.28 26 THR B C 1
ATOM 1430 O O . THR B 1 26 ? -19.891 7.074 26.594 1 57.28 26 THR B O 1
ATOM 1433 N N . ALA B 1 27 ? -19.859 6.52 28.688 1 61.62 27 ALA B N 1
ATOM 1434 C CA . ALA B 1 27 ? -19.406 5.133 28.625 1 61.62 27 ALA B CA 1
ATOM 1435 C C . ALA B 1 27 ? -20.156 4.355 27.547 1 61.62 27 ALA B C 1
ATOM 1437 O O . ALA B 1 27 ? -19.562 3.525 26.844 1 61.62 27 ALA B O 1
ATOM 1438 N N . ALA B 1 28 ? -21.344 4.715 27.297 1 64.69 28 ALA B N 1
ATOM 1439 C CA . ALA B 1 28 ? -22.188 4.027 26.312 1 64.69 28 ALA B CA 1
ATOM 1440 C C . ALA B 1 28 ? -21.703 4.324 24.891 1 64.69 28 ALA B C 1
ATOM 1442 O O . ALA B 1 28 ? -21.719 3.441 24.031 1 64.69 28 ALA B O 1
ATOM 1443 N N . SER B 1 29 ? -21.156 5.551 24.719 1 72.44 29 SER B N 1
ATOM 1444 C CA . SER B 1 29 ? -20.703 5.922 23.391 1 72.44 29 SER B CA 1
ATOM 1445 C C . SER B 1 29 ? -19.391 5.219 23.047 1 72.44 29 SER B C 1
ATOM 1447 O O . SER B 1 29 ? -19.203 4.758 21.922 1 72.44 29 SER B O 1
ATOM 1449 N N . ALA B 1 30 ? -18.609 4.93 24.062 1 74.19 30 ALA B N 1
ATOM 1450 C CA . ALA B 1 30 ? -17.328 4.262 23.844 1 74.19 30 ALA B CA 1
ATOM 1451 C C . ALA B 1 30 ? -17.531 2.781 23.531 1 74.19 30 ALA B C 1
ATOM 1453 O O . ALA B 1 30 ? -16.859 2.223 22.656 1 74.19 30 ALA B O 1
ATOM 1454 N N . ASP B 1 31 ? -18.438 2.168 24.219 1 70.62 31 ASP B N 1
ATOM 1455 C CA . ASP B 1 31 ? -18.75 0.759 23.984 1 70.62 31 ASP B CA 1
ATOM 1456 C C . ASP B 1 31 ? -19.297 0.542 22.578 1 70.62 31 ASP B C 1
ATOM 1458 O O . ASP B 1 31 ? -18.938 -0.433 21.906 1 70.62 31 ASP B O 1
ATOM 1462 N N . SER B 1 32 ? -20.047 1.527 22.188 1 81.56 32 SER B N 1
ATOM 1463 C CA . SER B 1 32 ? -20.625 1.434 20.844 1 81.56 32 SER B CA 1
ATOM 1464 C C . SER B 1 32 ? -19.562 1.607 19.766 1 81.56 32 SER B C 1
ATOM 1466 O O . SER B 1 32 ? -19.562 0.9 18.766 1 81.56 32 SER B O 1
ATOM 1468 N N . GLU B 1 33 ? -18.672 2.398 20.125 1 82.75 33 GLU B N 1
ATOM 1469 C CA . GLU B 1 33 ? -17.594 2.619 19.156 1 82.75 33 GLU B CA 1
ATOM 1470 C C . GLU B 1 33 ? -16.672 1.405 19.078 1 82.75 33 GLU B C 1
ATOM 1472 O O . GLU B 1 33 ? -16.25 1.021 17.984 1 82.75 33 GLU B O 1
ATOM 1477 N N . GLU B 1 34 ? -16.422 0.856 20.188 1 85.12 34 GLU B N 1
ATOM 1478 C CA . GLU B 1 34 ? -15.578 -0.335 20.219 1 85.12 34 GLU B CA 1
ATOM 1479 C C . GLU B 1 34 ? -16.234 -1.494 19.484 1 85.12 34 GLU B C 1
ATOM 1481 O O . GLU B 1 34 ? -15.555 -2.238 18.766 1 85.12 34 GLU B O 1
ATOM 1486 N N . GLN B 1 35 ? -17.469 -1.673 19.719 1 88.19 35 GLN B N 1
ATOM 1487 C CA . GLN B 1 35 ? -18.203 -2.725 19.016 1 88.19 35 GLN B CA 1
ATOM 1488 C C . GLN B 1 35 ? -18.188 -2.484 17.5 1 88.19 35 GLN B C 1
ATOM 1490 O O . GLN B 1 35 ? -18.031 -3.422 16.719 1 88.19 35 GLN B O 1
ATOM 1495 N N . ARG B 1 36 ? -18.375 -1.335 17.172 1 89.5 36 ARG B N 1
ATOM 1496 C CA . ARG B 1 36 ? -18.328 -0.985 15.75 1 89.5 36 ARG B CA 1
ATOM 1497 C C . ARG B 1 36 ? -16.953 -1.277 15.164 1 89.5 36 ARG B C 1
ATOM 1499 O O . ARG B 1 36 ? -16.844 -1.838 14.07 1 89.5 36 ARG B O 1
ATOM 1506 N N . ASN B 1 37 ? -15.992 -0.92 15.938 1 89.75 37 ASN B N 1
ATOM 1507 C CA . ASN B 1 37 ? -14.625 -1.166 15.477 1 89.75 37 ASN B CA 1
ATOM 1508 C C . ASN B 1 37 ? -14.352 -2.658 15.312 1 89.75 37 ASN B C 1
ATOM 1510 O O . ASN B 1 37 ? -13.703 -3.07 14.352 1 89.75 37 ASN B O 1
ATOM 1514 N N . ARG B 1 38 ? -14.867 -3.449 16.156 1 92.88 38 ARG B N 1
ATOM 1515 C CA . ARG B 1 38 ? -14.672 -4.895 16.062 1 92.88 38 ARG B CA 1
ATOM 1516 C C . ARG B 1 38 ? -15.406 -5.465 14.859 1 92.88 38 ARG B C 1
ATOM 1518 O O . ARG B 1 38 ? -14.883 -6.348 14.172 1 92.88 38 ARG B O 1
ATOM 1525 N N . ARG B 1 39 ? -16.516 -4.988 14.633 1 95.62 39 ARG B N 1
ATOM 1526 C CA . ARG B 1 39 ? -17.266 -5.434 13.461 1 95.62 39 ARG B CA 1
ATOM 1527 C C . ARG B 1 39 ? -16.531 -5.074 12.172 1 95.62 39 ARG B C 1
ATOM 1529 O O . ARG B 1 39 ? -16.422 -5.902 11.266 1 95.62 39 ARG B O 1
ATOM 1536 N N . CYS B 1 40 ? -16.078 -3.916 12.117 1 97.38 40 CYS B N 1
ATOM 1537 C CA . CYS B 1 40 ? -15.344 -3.459 10.938 1 97.38 40 CYS B CA 1
ATOM 1538 C C . CYS B 1 40 ? -14.086 -4.285 10.719 1 97.38 40 CYS B C 1
ATOM 1540 O O . CYS B 1 40 ? -13.758 -4.633 9.586 1 97.38 40 CYS B O 1
ATOM 1542 N N . ALA B 1 41 ? -13.484 -4.594 11.859 1 98 41 ALA B N 1
ATOM 1543 C CA . ALA B 1 41 ? -12.289 -5.438 11.758 1 98 41 ALA B CA 1
ATOM 1544 C C . ALA B 1 41 ? -12.641 -6.82 11.211 1 98 41 ALA B C 1
ATOM 1546 O O . ALA B 1 41 ? -11.906 -7.371 10.391 1 98 41 ALA B O 1
ATOM 1547 N N . ARG B 1 42 ? -13.734 -7.336 11.578 1 98.31 42 ARG B N 1
ATOM 1548 C CA . ARG B 1 42 ? -14.172 -8.641 11.086 1 98.31 42 ARG B CA 1
ATOM 1549 C C . ARG B 1 42 ? -14.516 -8.578 9.602 1 98.31 42 ARG B C 1
ATOM 1551 O O . ARG B 1 42 ? -14.188 -9.492 8.844 1 98.31 42 ARG B O 1
ATOM 1558 N N . GLU B 1 43 ? -15.188 -7.559 9.211 1 98.69 43 GLU B N 1
ATOM 1559 C CA . GLU B 1 43 ? -15.531 -7.379 7.801 1 98.69 43 GLU B CA 1
ATOM 1560 C C . GLU B 1 43 ? -14.273 -7.246 6.945 1 98.69 43 GLU B C 1
ATOM 1562 O O . GLU B 1 43 ? -14.195 -7.82 5.855 1 98.69 43 GLU B O 1
ATOM 1567 N N . PHE B 1 44 ? -13.344 -6.539 7.492 1 98.88 44 PHE B N 1
ATOM 1568 C CA . PHE B 1 44 ? -12.078 -6.367 6.793 1 98.88 44 PHE B CA 1
ATOM 1569 C C . PHE B 1 44 ? -11.367 -7.703 6.617 1 98.88 44 PHE B C 1
ATOM 1571 O O . PHE B 1 44 ? -10.961 -8.062 5.508 1 98.88 44 PHE B O 1
ATOM 1578 N N . HIS B 1 45 ? -11.266 -8.43 7.664 1 98.94 45 HIS B N 1
ATOM 1579 C CA . HIS B 1 45 ? -10.641 -9.75 7.621 1 98.94 45 HIS B CA 1
ATOM 1580 C C . HIS B 1 45 ? -11.312 -10.641 6.586 1 98.94 45 HIS B C 1
ATOM 1582 O O . HIS B 1 45 ? -10.633 -11.297 5.793 1 98.94 45 HIS B O 1
ATOM 1588 N N . ALA B 1 46 ? -12.578 -10.602 6.566 1 98.88 46 ALA B N 1
ATOM 1589 C CA . ALA B 1 46 ? -13.328 -11.43 5.629 1 98.88 46 ALA B CA 1
ATOM 1590 C C . ALA B 1 46 ? -13.023 -11.039 4.188 1 98.88 46 ALA B C 1
ATOM 1592 O O . ALA B 1 46 ? -12.938 -11.898 3.309 1 98.88 46 ALA B O 1
ATOM 1593 N N . ALA B 1 47 ? -12.891 -9.789 3.947 1 98.94 47 ALA B N 1
ATOM 1594 C CA . ALA B 1 47 ? -12.586 -9.312 2.6 1 98.94 47 ALA B CA 1
ATOM 1595 C C . ALA B 1 47 ? -11.18 -9.742 2.176 1 98.94 47 ALA B C 1
ATOM 1597 O O . ALA B 1 47 ? -10.969 -10.133 1.025 1 98.94 47 ALA B O 1
ATOM 1598 N N . VAL B 1 48 ? -10.219 -9.688 3.105 1 98.94 48 VAL B N 1
ATOM 1599 C CA . VAL B 1 48 ? -8.859 -10.133 2.82 1 98.94 48 VAL B CA 1
ATOM 1600 C C . VAL B 1 48 ? -8.867 -11.617 2.471 1 98.94 48 VAL B C 1
ATOM 1602 O O . VAL B 1 48 ? -8.273 -12.031 1.475 1 98.94 48 VAL B O 1
ATOM 1605 N N . VAL B 1 49 ? -9.57 -12.352 3.221 1 98.94 49 VAL B N 1
ATOM 1606 C CA . VAL B 1 49 ? -9.664 -13.797 3.002 1 98.94 49 VAL B CA 1
ATOM 1607 C C . VAL B 1 49 ? -10.352 -14.07 1.667 1 98.94 49 VAL B C 1
ATOM 1609 O O . VAL B 1 49 ? -9.898 -14.914 0.892 1 98.94 49 VAL B O 1
ATOM 1612 N N . GLU B 1 50 ? -11.406 -13.336 1.428 1 98.94 50 GLU B N 1
ATOM 1613 C CA . GLU B 1 50 ? -12.141 -13.516 0.179 1 98.94 50 GLU B CA 1
ATOM 1614 C C . GLU B 1 50 ? -11.234 -13.312 -1.029 1 98.94 50 GLU B C 1
ATOM 1616 O O . GLU B 1 50 ? -11.25 -14.102 -1.972 1 98.94 50 GLU B O 1
ATOM 1621 N N . ASP B 1 51 ? -10.477 -12.32 -1.037 1 98.94 51 ASP B N 1
ATOM 1622 C CA . ASP B 1 51 ? -9.555 -12.031 -2.137 1 98.94 51 ASP B CA 1
ATOM 1623 C C . ASP B 1 51 ? -8.594 -13.195 -2.363 1 98.94 51 ASP B C 1
ATOM 1625 O O . ASP B 1 51 ? -8.453 -13.68 -3.488 1 98.94 51 ASP B O 1
ATOM 1629 N N . ASN B 1 52 ? -7.965 -13.625 -1.302 1 98.88 52 ASN B N 1
ATOM 1630 C CA . ASN B 1 52 ? -6.938 -14.648 -1.401 1 98.88 52 ASN B CA 1
ATOM 1631 C C . ASN B 1 52 ? -7.531 -16 -1.771 1 98.88 52 ASN B C 1
ATOM 1633 O O . ASN B 1 52 ? -6.965 -16.734 -2.588 1 98.88 52 ASN B O 1
ATOM 1637 N N . GLU B 1 53 ? -8.68 -16.281 -1.216 1 98.75 53 GLU B N 1
ATOM 1638 C CA . GLU B 1 53 ? -9.305 -17.562 -1.51 1 98.75 53 GLU B CA 1
ATOM 1639 C C . GLU B 1 53 ? -9.867 -17.594 -2.93 1 98.75 53 GLU B C 1
ATOM 1641 O O . GLU B 1 53 ? -9.766 -18.609 -3.621 1 98.75 53 GLU B O 1
ATOM 1646 N N . ALA B 1 54 ? -10.5 -16.5 -3.312 1 98.75 54 ALA B N 1
ATOM 1647 C CA . ALA B 1 54 ? -10.992 -16.438 -4.688 1 98.75 54 ALA B CA 1
ATOM 1648 C C . ALA B 1 54 ? -9.859 -16.656 -5.688 1 98.75 54 ALA B C 1
ATOM 1650 O O . ALA B 1 54 ? -10.031 -17.359 -6.684 1 98.75 54 ALA B O 1
ATOM 1651 N N . TYR B 1 55 ? -8.703 -16.078 -5.434 1 98.56 55 TYR B N 1
ATOM 1652 C CA . TYR B 1 55 ? -7.535 -16.25 -6.293 1 98.56 55 TYR B CA 1
ATOM 1653 C C . TYR B 1 55 ? -7.051 -17.703 -6.266 1 98.56 55 TYR B C 1
ATOM 1655 O O . TYR B 1 55 ? -6.812 -18.297 -7.316 1 98.56 55 TYR B O 1
ATOM 1663 N N . ASN B 1 56 ? -6.902 -18.203 -5.098 1 97.75 56 ASN B N 1
ATOM 1664 C CA . ASN B 1 56 ? -6.418 -19.578 -4.934 1 97.75 56 ASN B CA 1
ATOM 1665 C C . ASN B 1 56 ? -7.309 -20.578 -5.66 1 97.75 56 ASN B C 1
ATOM 1667 O O . ASN B 1 56 ? -6.816 -21.531 -6.258 1 97.75 56 ASN B O 1
ATOM 1671 N N . PHE B 1 57 ? -8.57 -20.312 -5.617 1 97.44 57 PHE B N 1
ATOM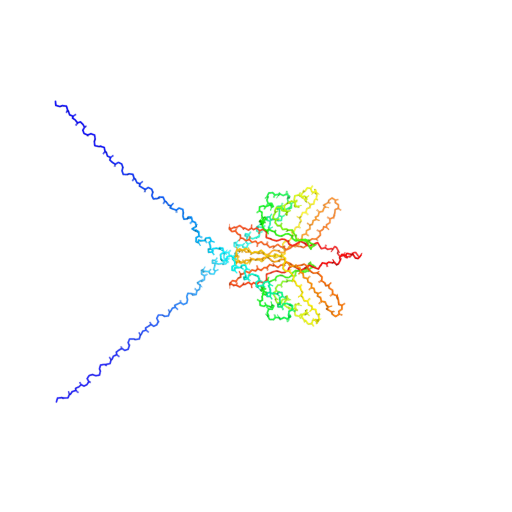 1672 C CA . PHE B 1 57 ? -9.531 -21.234 -6.203 1 97.44 57 PHE B CA 1
ATOM 1673 C C . PHE B 1 57 ? -9.734 -20.938 -7.684 1 97.44 57 PHE B C 1
ATOM 1675 O O . PHE B 1 57 ? -10.523 -21.609 -8.352 1 97.44 57 PHE B O 1
ATOM 1682 N N . ARG B 1 58 ? -9.102 -19.984 -8.156 1 98.06 58 ARG B N 1
ATOM 1683 C CA . ARG B 1 58 ? -9.227 -19.578 -9.547 1 98.06 58 ARG B CA 1
ATOM 1684 C C . ARG B 1 58 ? -10.68 -19.266 -9.898 1 98.06 58 ARG B C 1
ATOM 1686 O O . ARG B 1 58 ? -11.156 -19.641 -10.977 1 98.06 58 ARG B O 1
ATOM 1693 N N . ASP B 1 59 ? -11.375 -18.672 -8.922 1 98.12 59 ASP B N 1
ATOM 1694 C CA . ASP B 1 59 ? -12.758 -18.25 -9.125 1 98.12 59 ASP B CA 1
ATOM 1695 C C . ASP B 1 59 ? -12.82 -16.812 -9.633 1 98.12 59 ASP B C 1
ATOM 1697 O O . ASP B 1 59 ? -12.859 -15.867 -8.836 1 98.12 59 ASP B O 1
ATOM 1701 N N . ALA B 1 60 ? -12.93 -16.719 -10.953 1 98.38 60 ALA B N 1
ATOM 1702 C CA . ALA B 1 60 ? -12.828 -15.406 -11.586 1 98.38 60 ALA B CA 1
ATOM 1703 C C . ALA B 1 60 ? -13.953 -14.484 -11.133 1 98.38 60 ALA B C 1
ATOM 1705 O O . ALA B 1 60 ? -13.742 -13.289 -10.922 1 98.38 60 ALA B O 1
ATOM 1706 N N . ALA B 1 61 ? -15.055 -14.992 -10.984 1 98.62 61 ALA B N 1
ATOM 1707 C CA . ALA B 1 61 ? -16.203 -14.164 -10.609 1 98.62 61 ALA B CA 1
ATOM 1708 C C . ALA B 1 61 ? -16.047 -13.625 -9.188 1 98.62 61 ALA B C 1
ATOM 1710 O O . ALA B 1 61 ? -16.281 -12.445 -8.938 1 98.62 61 ALA B O 1
ATOM 1711 N N . ARG B 1 62 ? -15.727 -14.484 -8.289 1 98.69 62 ARG B N 1
ATOM 1712 C CA . ARG B 1 62 ? -15.5 -14.07 -6.906 1 98.69 62 ARG B CA 1
ATOM 1713 C C . ARG B 1 62 ? -14.344 -13.078 -6.816 1 98.69 62 ARG B C 1
ATOM 1715 O O . ARG B 1 62 ? -14.43 -12.078 -6.09 1 98.69 62 ARG B O 1
ATOM 1722 N N . TYR B 1 63 ? -13.289 -13.414 -7.566 1 98.88 63 TYR B N 1
ATOM 1723 C CA . TYR B 1 63 ? -12.109 -12.547 -7.547 1 98.88 63 TYR B CA 1
ATOM 1724 C C . TYR B 1 63 ? -12.445 -11.164 -8.086 1 98.88 63 TYR B C 1
ATOM 1726 O O . TYR B 1 63 ? -12.109 -10.156 -7.457 1 98.88 63 TYR B O 1
ATOM 1734 N N . GLU B 1 64 ? -13.133 -11.133 -9.109 1 98.88 64 GLU B N 1
ATOM 1735 C CA . GLU B 1 64 ? -13.516 -9.859 -9.703 1 98.88 64 GLU B CA 1
ATOM 1736 C C . GLU B 1 64 ? -14.375 -9.039 -8.734 1 98.88 64 GLU B C 1
ATOM 1738 O O . GLU B 1 64 ? -14.195 -7.828 -8.617 1 98.88 64 GLU B O 1
ATOM 1743 N N . ARG B 1 65 ? -15.211 -9.609 -8.047 1 98.69 65 ARG B N 1
ATOM 1744 C CA . ARG B 1 65 ? -16.156 -8.922 -7.176 1 98.69 65 ARG B CA 1
ATOM 1745 C C . ARG B 1 65 ? -15.438 -8.227 -6.02 1 98.69 65 ARG B C 1
ATOM 1747 O O . ARG B 1 65 ? -15.875 -7.176 -5.551 1 98.69 65 ARG B O 1
ATOM 1754 N N . ILE B 1 66 ? -14.398 -8.828 -5.57 1 98.94 66 ILE B N 1
ATOM 1755 C CA . ILE B 1 66 ? -13.727 -8.281 -4.395 1 98.94 66 ILE B CA 1
ATOM 1756 C C . ILE B 1 66 ? -12.742 -7.199 -4.82 1 98.94 66 ILE B C 1
ATOM 1758 O O . ILE B 1 66 ? -12.258 -6.43 -3.986 1 98.94 66 ILE B O 1
ATOM 1762 N N . LEU B 1 67 ? -12.43 -7.082 -6.133 1 98.88 67 LEU B N 1
ATOM 1763 C CA . LEU B 1 67 ? -11.5 -6.066 -6.609 1 98.88 67 LEU B CA 1
ATOM 1764 C C . LEU B 1 67 ? -12.203 -4.727 -6.797 1 98.88 67 LEU B C 1
ATOM 1766 O O . LEU B 1 67 ? -13.297 -4.672 -7.359 1 98.88 67 LEU B O 1
ATOM 1770 N N . ASN B 1 68 ? -11.602 -3.658 -6.305 1 98.88 68 ASN B N 1
ATOM 1771 C CA . ASN B 1 68 ? -12.078 -2.312 -6.617 1 98.88 68 ASN B CA 1
ATOM 1772 C C . ASN B 1 68 ? -11.977 -2.014 -8.109 1 98.88 68 ASN B C 1
ATOM 1774 O O . ASN B 1 68 ? -10.984 -2.363 -8.75 1 98.88 68 ASN B O 1
ATOM 1778 N N . PRO B 1 69 ? -12.961 -1.357 -8.641 1 98.56 69 PRO B N 1
ATOM 1779 C CA . PRO B 1 69 ? -12.859 -1.02 -10.062 1 98.56 69 PRO B CA 1
ATOM 1780 C C . PRO B 1 69 ? -11.617 -0.186 -10.383 1 98.56 69 PRO B C 1
ATOM 1782 O O . PRO B 1 69 ? -11.117 -0.228 -11.508 1 98.56 69 PRO B O 1
ATOM 1785 N N . ARG B 1 70 ? -11.102 0.502 -9.398 1 98.19 70 ARG B N 1
ATOM 1786 C CA . ARG B 1 70 ? -9.938 1.364 -9.586 1 98.19 70 ARG B CA 1
ATOM 1787 C C . ARG B 1 70 ? -8.688 0.738 -8.984 1 98.19 70 ARG B C 1
ATOM 1789 O O . ARG B 1 70 ? -7.738 1.444 -8.641 1 98.19 70 ARG B O 1
ATOM 1796 N N . MET B 1 71 ? -8.672 -0.494 -8.852 1 98.5 71 MET B N 1
ATOM 1797 C CA . MET B 1 71 ? -7.57 -1.2 -8.203 1 98.5 71 MET B CA 1
ATOM 1798 C C . MET B 1 71 ? -6.254 -0.946 -8.93 1 98.5 71 MET B C 1
ATOM 1800 O O . MET B 1 71 ? -6.23 -0.817 -10.156 1 98.5 71 MET B O 1
ATOM 1804 N N . ILE B 1 72 ? -5.199 -0.947 -8.117 1 98.25 72 ILE B N 1
ATOM 1805 C CA . ILE B 1 72 ? -3.824 -0.949 -8.602 1 98.25 72 ILE B CA 1
ATOM 1806 C C . ILE B 1 72 ? -3.135 -2.248 -8.188 1 98.25 72 ILE B C 1
ATOM 1808 O O . ILE B 1 72 ? -3.234 -2.672 -7.035 1 98.25 72 ILE B O 1
ATOM 1812 N N . PHE B 1 73 ? -2.561 -2.865 -9.156 1 97.94 73 PHE B N 1
ATOM 1813 C CA . PHE B 1 73 ? -1.713 -4.023 -8.891 1 97.94 73 PHE B CA 1
ATOM 1814 C C . PHE B 1 73 ? -0.254 -3.707 -9.195 1 97.94 73 PHE B C 1
ATOM 1816 O O . PHE B 1 73 ? 0.09 -3.381 -10.336 1 97.94 73 PHE B O 1
ATOM 1823 N N . TRP B 1 74 ? 0.474 -3.809 -8.164 1 92.25 74 TRP B N 1
ATOM 1824 C CA . TRP B 1 74 ? 1.898 -3.523 -8.305 1 92.25 74 TRP B CA 1
ATOM 1825 C C . TRP B 1 74 ? 2.729 -4.785 -8.102 1 92.25 74 TRP B C 1
ATOM 1827 O O . TRP B 1 74 ? 2.617 -5.449 -7.066 1 92.25 74 TRP B O 1
ATOM 1837 N N . ALA B 1 75 ? 3.592 -5.035 -9.125 1 86.94 75 ALA B N 1
ATOM 1838 C CA . ALA B 1 75 ? 4.492 -6.18 -9.016 1 86.94 75 ALA B CA 1
ATOM 1839 C C . ALA B 1 75 ? 5.824 -5.898 -9.711 1 86.94 75 ALA B C 1
ATOM 1841 O O . ALA B 1 75 ? 5.852 -5.504 -10.875 1 86.94 75 ALA B O 1
ATOM 1842 N N . ASP B 1 76 ? 6.887 -6.105 -8.969 1 75.56 76 ASP B N 1
ATOM 1843 C CA . ASP B 1 76 ? 8.25 -6.051 -9.492 1 75.56 76 ASP B CA 1
ATOM 1844 C C . ASP B 1 76 ? 8.484 -4.77 -10.281 1 75.56 76 ASP B C 1
ATOM 1846 O O . ASP B 1 76 ? 8.984 -4.812 -11.406 1 75.56 76 ASP B O 1
ATOM 1850 N N . GLY B 1 77 ? 7.957 -3.721 -9.844 1 74.44 77 GLY B N 1
ATOM 1851 C CA . GLY B 1 77 ? 8.273 -2.42 -10.414 1 74.44 77 GLY B CA 1
ATOM 1852 C C . GLY B 1 77 ? 7.266 -1.964 -11.453 1 74.44 77 GLY B C 1
ATOM 1853 O O . GLY B 1 77 ? 7.441 -0.913 -12.078 1 74.44 77 GLY B O 1
ATOM 1854 N N . VAL B 1 78 ? 6.301 -2.688 -11.633 1 82.5 78 VAL B N 1
ATOM 1855 C CA . VAL B 1 78 ? 5.32 -2.346 -12.656 1 82.5 78 VAL B CA 1
ATOM 1856 C C . VAL B 1 78 ? 3.934 -2.227 -12.031 1 82.5 78 VAL B C 1
ATOM 1858 O O . VAL B 1 78 ? 3.508 -3.109 -11.281 1 82.5 78 VAL B O 1
ATOM 1861 N N . ALA B 1 79 ? 3.297 -1.143 -12.344 1 92 79 ALA B N 1
ATOM 1862 C CA . ALA B 1 79 ? 1.925 -0.951 -11.883 1 92 79 ALA B CA 1
ATOM 1863 C C . ALA B 1 79 ? 0.926 -1.266 -12.992 1 92 79 ALA B C 1
ATOM 1865 O O . ALA B 1 79 ? 1.104 -0.837 -14.141 1 92 79 ALA B O 1
ATOM 1866 N N . THR B 1 80 ? -0.054 -2.088 -12.711 1 96.94 80 THR B N 1
ATOM 1867 C CA . THR B 1 80 ? -1.233 -2.297 -13.547 1 96.94 80 THR B CA 1
ATOM 1868 C C . THR B 1 80 ? -2.447 -1.59 -12.945 1 96.94 80 THR B C 1
ATOM 1870 O O . THR B 1 80 ? -2.73 -1.729 -11.758 1 96.94 80 THR B O 1
ATOM 1873 N N . TYR B 1 81 ? -3.135 -0.852 -13.859 1 97.81 81 TYR B N 1
ATOM 1874 C CA . TYR B 1 81 ? -4.234 -0.034 -13.359 1 97.81 81 TYR B CA 1
ATOM 1875 C C . TYR B 1 81 ? -5.574 -0.567 -13.852 1 97.81 81 TYR B C 1
ATOM 1877 O O . TYR B 1 81 ? -5.73 -0.88 -15.031 1 97.81 81 TYR B O 1
ATOM 1885 N N . GLY B 1 82 ? -6.52 -0.666 -12.883 1 98.5 82 GLY B N 1
ATOM 1886 C CA . GLY B 1 82 ? -7.898 -0.961 -13.25 1 98.5 82 GLY B CA 1
ATOM 1887 C C . GLY B 1 82 ? -8.234 -2.436 -13.148 1 98.5 82 GLY B C 1
ATOM 1888 O O . GLY B 1 82 ? -7.465 -3.289 -13.586 1 98.5 82 GLY B O 1
ATOM 1889 N N . ARG B 1 83 ? -9.398 -2.688 -12.672 1 98.69 83 ARG B N 1
ATOM 1890 C CA . ARG B 1 83 ? -9.875 -4.043 -12.414 1 98.69 83 ARG B CA 1
ATOM 1891 C C . ARG B 1 83 ? -9.914 -4.8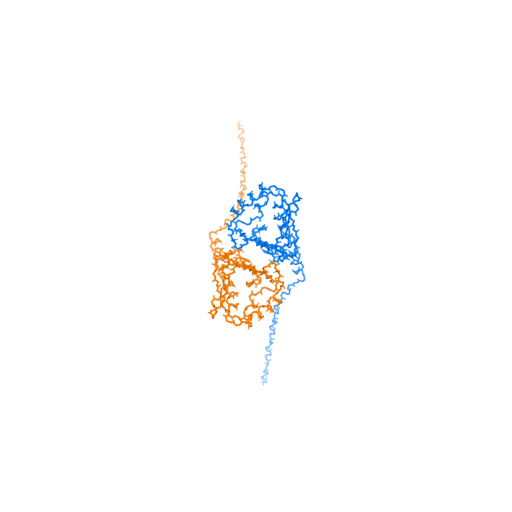67 -13.695 1 98.69 83 ARG B C 1
ATOM 1893 O O . ARG B 1 83 ? -9.516 -6.035 -13.703 1 98.69 83 ARG B O 1
ATOM 1900 N N . ASP B 1 84 ? -10.359 -4.266 -14.781 1 98.5 84 ASP B N 1
ATOM 1901 C CA . ASP B 1 84 ? -10.516 -5.031 -16.016 1 98.5 84 ASP B CA 1
ATOM 1902 C C . ASP B 1 84 ? -9.172 -5.57 -16.5 1 98.5 84 ASP B C 1
ATOM 1904 O O . ASP B 1 84 ? -9.055 -6.746 -16.844 1 98.5 84 ASP B O 1
ATOM 1908 N N . THR B 1 85 ? -8.188 -4.734 -16.516 1 98.44 85 THR B N 1
ATOM 1909 C CA . THR B 1 85 ? -6.852 -5.148 -16.953 1 98.44 85 THR B CA 1
ATOM 1910 C C . THR B 1 85 ? -6.281 -6.195 -15.992 1 98.44 85 THR B C 1
ATOM 1912 O O . THR B 1 85 ? -5.68 -7.18 -16.422 1 98.44 85 THR B O 1
ATOM 1915 N N . ILE B 1 86 ? -6.492 -5.988 -14.734 1 98.56 86 ILE B N 1
ATOM 1916 C CA . ILE B 1 86 ? -5.992 -6.906 -13.719 1 98.56 86 ILE B CA 1
ATOM 1917 C C . ILE B 1 86 ? -6.695 -8.258 -13.852 1 98.56 86 ILE B C 1
ATOM 1919 O O . ILE B 1 86 ? -6.062 -9.305 -13.734 1 98.56 86 ILE B O 1
ATOM 1923 N N . MET B 1 87 ? -7.941 -8.195 -14.18 1 98.69 87 MET B N 1
ATOM 1924 C CA . MET B 1 87 ? -8.68 -9.438 -14.359 1 98.69 87 MET B CA 1
ATOM 1925 C C . MET B 1 87 ? -8.195 -10.188 -15.594 1 98.69 87 MET B C 1
ATOM 1927 O O . MET B 1 87 ? -8.117 -11.414 -15.586 1 98.69 87 MET B O 1
ATOM 1931 N N . ALA B 1 88 ? -7.875 -9.477 -16.625 1 98.25 88 ALA B N 1
ATOM 1932 C CA . ALA B 1 88 ? -7.332 -10.141 -17.797 1 98.25 88 ALA B CA 1
ATOM 1933 C C . ALA B 1 88 ? -6.047 -10.891 -17.469 1 98.25 88 ALA B C 1
ATOM 1935 O O . ALA B 1 88 ? -5.863 -12.039 -17.891 1 98.25 88 ALA B O 1
ATOM 1936 N N . ASN B 1 89 ? -5.195 -10.281 -16.75 1 97.06 89 ASN B N 1
ATOM 1937 C CA . ASN B 1 89 ? -3.965 -10.93 -16.312 1 97.06 89 ASN B CA 1
ATOM 1938 C C . ASN B 1 89 ? -4.254 -12.125 -15.414 1 97.06 89 ASN B C 1
ATOM 1940 O O . ASN B 1 89 ? -3.631 -13.18 -15.555 1 97.06 89 ASN B O 1
ATOM 1944 N N . ALA B 1 90 ? -5.18 -11.938 -14.453 1 97.5 90 ALA B N 1
ATOM 1945 C CA . ALA B 1 90 ? -5.527 -13.008 -13.531 1 97.5 90 ALA B CA 1
ATOM 1946 C C . ALA B 1 90 ? -6.094 -14.211 -14.273 1 97.5 90 ALA B C 1
ATOM 1948 O O . ALA B 1 90 ? -5.746 -15.359 -13.977 1 97.5 90 ALA B O 1
ATOM 1949 N N . GLU B 1 91 ? -6.902 -13.953 -15.219 1 97.81 91 GLU B N 1
ATOM 1950 C CA . GLU B 1 91 ? -7.496 -15.039 -15.984 1 97.81 91 GLU B CA 1
ATOM 1951 C C . GLU B 1 91 ? -6.434 -15.812 -16.766 1 97.81 91 GLU B C 1
ATOM 1953 O O . GLU B 1 91 ? -6.512 -17.031 -16.891 1 97.81 91 GLU B O 1
ATOM 1958 N N . ALA B 1 92 ? -5.52 -15.102 -17.266 1 96.69 92 ALA B N 1
ATOM 1959 C CA . ALA B 1 92 ? -4.391 -15.773 -17.906 1 96.69 92 ALA B CA 1
ATOM 1960 C C . ALA B 1 92 ? -3.643 -16.656 -16.922 1 96.69 92 ALA B C 1
ATOM 1962 O O . ALA B 1 92 ? -3.258 -17.781 -17.25 1 96.69 92 ALA B O 1
ATOM 1963 N N . ALA B 1 93 ? -3.434 -16.219 -15.734 1 95.06 93 ALA B N 1
ATOM 1964 C CA . ALA B 1 93 ? -2.773 -17 -14.688 1 95.06 93 ALA B CA 1
ATOM 1965 C C . ALA B 1 93 ? -3.627 -18.188 -14.266 1 95.06 93 ALA B C 1
ATOM 1967 O O . ALA B 1 93 ? -3.1 -19.266 -13.961 1 95.06 93 ALA B O 1
ATOM 1968 N N . PHE B 1 94 ? -4.891 -18 -14.242 1 97.06 94 PHE B N 1
ATOM 1969 C CA . PHE B 1 94 ? -5.82 -19.047 -13.82 1 97.06 94 PHE B CA 1
ATOM 1970 C C . PHE B 1 94 ? -5.816 -20.203 -14.812 1 97.06 94 PHE B C 1
ATOM 1972 O O . PHE B 1 94 ? -6.188 -21.328 -14.469 1 97.06 94 PHE B O 1
ATOM 1979 N N . ALA B 1 95 ? -5.398 -19.969 -15.977 1 96.25 95 ALA B N 1
ATOM 1980 C CA . ALA B 1 95 ? -5.379 -21 -17.016 1 96.25 95 ALA B CA 1
ATOM 1981 C C . ALA B 1 95 ? -4.199 -21.953 -16.828 1 96.25 95 ALA B C 1
ATOM 1983 O O . ALA B 1 95 ? -4.172 -23.047 -17.406 1 96.25 95 ALA B O 1
ATOM 1984 N N . VAL B 1 96 ? -3.232 -21.547 -16.047 1 92.88 96 VAL B N 1
ATOM 1985 C CA . VAL B 1 96 ? -2.092 -22.391 -15.742 1 92.88 96 VAL B CA 1
ATOM 1986 C C . VAL B 1 96 ? -2.457 -23.359 -14.625 1 92.88 96 VAL B C 1
ATOM 1988 O O . VAL B 1 96 ? -2.791 -22.938 -13.516 1 92.88 96 VAL B O 1
ATOM 1991 N N . PRO B 1 97 ? -2.35 -24.594 -14.836 1 90.44 97 PRO B N 1
ATOM 1992 C CA . PRO B 1 97 ? -2.77 -25.547 -13.805 1 90.44 97 PRO B CA 1
ATOM 1993 C C . PRO B 1 97 ? -1.668 -25.844 -12.789 1 90.44 97 PRO B C 1
ATOM 1995 O O . PRO B 1 97 ? -0.5 -25.531 -13.031 1 90.44 97 PRO B O 1
ATOM 1998 N N . GLY B 1 98 ? -2.037 -26.344 -11.625 1 94.19 98 GLY B N 1
ATOM 1999 C CA . GLY B 1 98 ? -1.141 -27.094 -10.75 1 94.19 98 GLY B CA 1
ATOM 2000 C C . GLY B 1 98 ? -0.565 -26.234 -9.633 1 94.19 98 GLY B C 1
ATOM 2001 O O . GLY B 1 98 ? 0.124 -26.75 -8.75 1 94.19 98 GLY B O 1
ATOM 2002 N N . TRP B 1 99 ? -0.786 -25 -9.664 1 95.88 99 TRP B N 1
ATOM 2003 C CA . TRP B 1 99 ? -0.225 -24.188 -8.594 1 95.88 99 TRP B CA 1
ATOM 2004 C C . TRP B 1 99 ? -1.216 -24.031 -7.441 1 95.88 99 TRP B C 1
ATOM 2006 O O . TRP B 1 99 ? -2.426 -24.172 -7.633 1 95.88 99 TRP B O 1
ATOM 2016 N N . VAL B 1 100 ? -0.677 -23.828 -6.23 1 97.75 100 VAL B N 1
ATOM 2017 C CA . VAL B 1 100 ? -1.454 -23.547 -5.027 1 97.75 100 VAL B CA 1
ATOM 2018 C C . VAL B 1 100 ? -0.96 -22.25 -4.395 1 97.75 100 VAL B C 1
ATOM 2020 O O . VAL B 1 100 ? 0.245 -22.062 -4.215 1 97.75 100 VAL B O 1
ATOM 2023 N N . TRP B 1 101 ? -1.929 -21.422 -4.16 1 97.75 101 TRP B N 1
ATOM 2024 C CA . TRP B 1 101 ? -1.642 -20.188 -3.428 1 97.75 101 TRP B CA 1
ATOM 2025 C C . TRP B 1 101 ? -1.84 -20.391 -1.93 1 97.75 101 TRP B C 1
ATOM 2027 O O . TRP B 1 101 ? -2.955 -20.656 -1.475 1 97.75 101 TRP B O 1
ATOM 2037 N N . ARG B 1 102 ? -0.72 -20.266 -1.236 1 97.44 102 ARG B N 1
ATOM 2038 C CA . ARG B 1 102 ? -0.753 -20.312 0.222 1 97.44 102 ARG B CA 1
ATOM 2039 C C . ARG B 1 102 ? -0.365 -18.969 0.825 1 97.44 102 ARG B C 1
ATOM 2041 O O . ARG B 1 102 ? 0.541 -18.297 0.327 1 97.44 102 ARG B O 1
ATOM 2048 N N . TYR B 1 103 ? -1.113 -18.672 1.893 1 98.19 103 TYR B N 1
ATOM 2049 C CA . TYR B 1 103 ? -0.806 -17.359 2.467 1 98.19 103 TYR B CA 1
ATOM 2050 C C . TYR B 1 103 ? -0.976 -17.375 3.98 1 98.19 103 TYR B C 1
ATOM 2052 O O . TYR B 1 103 ? -1.748 -18.172 4.516 1 98.19 103 TYR B O 1
ATOM 2060 N N . ASP B 1 104 ? -0.184 -16.578 4.621 1 98.12 104 ASP B N 1
ATOM 2061 C CA . ASP B 1 104 ? -0.306 -16.234 6.035 1 98.12 104 ASP B CA 1
ATOM 2062 C C . ASP B 1 104 ? -0.47 -14.727 6.223 1 98.12 104 ASP B C 1
ATOM 2064 O O . ASP B 1 104 ? 0.329 -13.945 5.711 1 98.12 104 ASP B O 1
ATOM 2068 N N . ILE B 1 105 ? -1.564 -14.406 6.938 1 98.5 105 ILE B N 1
ATOM 2069 C CA . ILE B 1 105 ? -1.758 -13 7.273 1 98.5 105 ILE B CA 1
ATOM 2070 C C . ILE B 1 105 ? -0.896 -12.633 8.477 1 98.5 105 ILE B C 1
ATOM 2072 O O . ILE B 1 105 ? -1.117 -13.133 9.586 1 98.5 105 ILE B O 1
ATOM 2076 N N . LYS B 1 106 ? 0.059 -11.711 8.219 1 97.62 106 LYS B N 1
ATOM 2077 C CA . LYS B 1 106 ? 1.01 -11.344 9.266 1 97.62 106 LYS B CA 1
ATOM 2078 C C . LYS B 1 106 ? 0.469 -10.211 10.125 1 97.62 106 LYS B C 1
ATOM 2080 O O . LYS B 1 106 ? 0.759 -10.141 11.32 1 97.62 106 LYS B O 1
ATOM 2085 N N . SER B 1 107 ? -0.265 -9.32 9.523 1 97.75 107 SER B N 1
ATOM 2086 C CA . SER B 1 107 ? -0.869 -8.211 10.25 1 97.75 107 SER B CA 1
ATOM 2087 C C . SER B 1 107 ? -2.047 -7.621 9.484 1 97.75 107 SER B C 1
ATOM 2089 O O . SER B 1 107 ? -2.119 -7.738 8.258 1 97.75 107 SER B O 1
ATOM 2091 N N . GLU B 1 108 ? -2.967 -7.047 10.242 1 98.56 108 GLU B N 1
ATOM 2092 C CA . GLU B 1 108 ? -4.082 -6.246 9.742 1 98.56 108 GLU B CA 1
ATOM 2093 C C . GLU B 1 108 ? -4.262 -4.98 10.57 1 98.56 108 GLU B C 1
ATOM 2095 O O . GLU B 1 108 ? -4.309 -5.035 11.805 1 98.56 108 GLU B O 1
ATOM 2100 N N . THR B 1 109 ? -4.293 -3.885 9.875 1 98.06 109 THR B N 1
ATOM 2101 C CA . THR B 1 109 ? -4.59 -2.602 10.5 1 98.06 109 THR B CA 1
ATOM 2102 C C . THR B 1 109 ? -5.805 -1.95 9.844 1 98.06 109 THR B C 1
ATOM 2104 O O . THR B 1 109 ? -5.82 -1.732 8.625 1 98.06 109 THR B O 1
ATOM 2107 N N . VAL B 1 110 ? -6.773 -1.648 10.688 1 98.31 110 VAL B N 1
ATOM 2108 C CA . VAL B 1 110 ? -8 -1.054 10.164 1 98.31 110 VAL B CA 1
ATOM 2109 C C . VAL B 1 110 ? -8.125 0.385 10.664 1 98.31 110 VAL B C 1
ATOM 2111 O O . VAL B 1 110 ? -7.871 0.669 11.836 1 98.31 110 VAL B O 1
ATOM 2114 N N . TYR B 1 111 ? -8.484 1.258 9.773 1 97.12 111 TYR B N 1
ATOM 2115 C CA . TYR B 1 111 ? -8.664 2.674 10.078 1 97.12 111 TYR B CA 1
ATOM 2116 C C . TYR B 1 111 ? -10.141 3.059 10.008 1 97.12 111 TYR B C 1
ATOM 2118 O O . TYR B 1 111 ? -10.703 3.201 8.922 1 97.12 111 TYR B O 1
ATOM 2126 N N . GLY B 1 112 ? -10.703 3.199 11.242 1 93.5 112 GLY B N 1
ATOM 2127 C CA . GLY B 1 112 ? -12.156 3.328 11.273 1 93.5 112 GLY B CA 1
ATOM 2128 C C . GLY B 1 112 ? -12.867 2.137 10.664 1 93.5 112 GLY B C 1
ATOM 2129 O O . GLY B 1 112 ? -12.586 0.99 11.016 1 93.5 112 GLY B O 1
ATOM 2130 N N . CYS B 1 113 ? -13.812 2.424 9.859 1 96 113 CYS B N 1
ATOM 2131 C CA . CYS B 1 113 ? -14.516 1.396 9.102 1 96 113 CYS B CA 1
ATOM 2132 C C . CYS B 1 113 ? -14.484 1.698 7.613 1 96 113 CYS B C 1
ATOM 2134 O O . CYS B 1 113 ? -15.453 1.436 6.898 1 96 113 CYS B O 1
ATOM 2136 N N . ASP B 1 114 ? -13.375 2.312 7.223 1 96.31 114 ASP B N 1
ATOM 2137 C CA . ASP B 1 114 ? -13.375 2.85 5.863 1 96.31 114 ASP B CA 1
ATOM 2138 C C . ASP B 1 114 ? -12.211 2.287 5.051 1 96.31 114 ASP B C 1
ATOM 2140 O O . ASP B 1 114 ? -12.273 2.238 3.82 1 96.31 114 ASP B O 1
ATOM 2144 N N . SER B 1 115 ? -11.172 1.958 5.734 1 98.5 115 SER B N 1
ATOM 2145 C CA . SER B 1 115 ? -10.008 1.421 5.031 1 98.5 115 SER B CA 1
ATOM 2146 C C . SER B 1 115 ? -9.164 0.542 5.945 1 98.5 115 SER B C 1
ATOM 2148 O O . SER B 1 115 ? -9.375 0.513 7.16 1 98.5 115 SER B O 1
ATOM 2150 N N . GLY B 1 116 ? -8.219 -0.226 5.312 1 98.75 116 GLY B N 1
ATOM 2151 C CA . GLY B 1 116 ? -7.293 -1.06 6.059 1 98.75 116 GLY B CA 1
ATOM 2152 C C . GLY B 1 116 ? -6.148 -1.583 5.215 1 98.75 116 GLY B C 1
ATOM 2153 O O . GLY B 1 116 ? -6.145 -1.417 3.992 1 98.75 116 GLY B O 1
ATOM 2154 N N . ILE B 1 117 ? -5.172 -2.105 5.906 1 98.88 117 ILE B N 1
ATOM 2155 C CA . ILE B 1 117 ? -3.971 -2.68 5.309 1 98.88 117 ILE B CA 1
A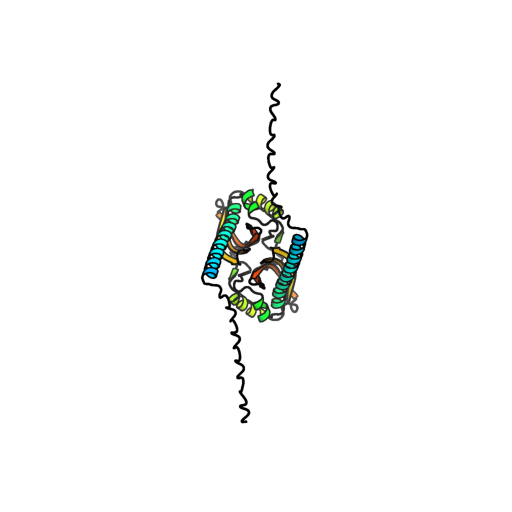TOM 2156 C C . ILE B 1 117 ? -3.73 -4.078 5.875 1 98.88 117 ILE B C 1
ATOM 2158 O O . ILE B 1 117 ? -3.834 -4.289 7.086 1 98.88 117 ILE B O 1
ATOM 2162 N N . ALA B 1 118 ? -3.479 -4.969 5.027 1 98.69 118 ALA B N 1
ATOM 2163 C CA . ALA B 1 118 ? -3.012 -6.297 5.43 1 98.69 118 ALA B CA 1
ATOM 2164 C C . ALA B 1 118 ? -1.62 -6.578 4.875 1 98.69 118 ALA B C 1
ATOM 2166 O O . ALA B 1 118 ? -1.307 -6.195 3.744 1 98.69 118 ALA B O 1
ATOM 2167 N N . VAL B 1 119 ? -0.789 -7.238 5.652 1 98.06 119 VAL B N 1
ATOM 2168 C CA . VAL B 1 119 ? 0.514 -7.754 5.246 1 98.06 119 VAL B CA 1
ATOM 2169 C C . VAL B 1 119 ? 0.494 -9.281 5.262 1 98.06 119 VAL B C 1
ATOM 2171 O O . VAL B 1 119 ? 0.079 -9.891 6.246 1 98.06 119 VAL B O 1
ATOM 2174 N N . LEU B 1 120 ? 0.92 -9.805 4.117 1 97.69 120 LEU B N 1
ATOM 2175 C CA . LEU B 1 120 ? 0.889 -11.258 3.992 1 97.69 120 LEU B CA 1
ATOM 2176 C C . LEU B 1 120 ? 2.256 -11.797 3.584 1 97.69 120 LEU B C 1
ATOM 2178 O O . LEU B 1 120 ? 3.025 -11.109 2.91 1 97.69 120 LEU B O 1
ATOM 2182 N N . GLU B 1 121 ? 2.484 -13.016 4.031 1 96.25 121 GLU B N 1
ATOM 2183 C CA . GLU B 1 121 ? 3.447 -13.906 3.387 1 96.25 121 GLU B CA 1
ATOM 2184 C C . GLU B 1 121 ? 2.744 -14.953 2.533 1 96.25 121 GLU B C 1
ATOM 2186 O O . GLU B 1 121 ? 1.78 -15.578 2.98 1 96.25 121 GLU B O 1
ATOM 2191 N N . ALA B 1 122 ? 3.271 -15.055 1.275 1 96.25 122 ALA B N 1
ATOM 2192 C CA . ALA B 1 122 ? 2.572 -15.969 0.379 1 96.25 122 ALA B CA 1
ATOM 2193 C C . ALA B 1 122 ? 3.561 -16.844 -0.398 1 96.25 122 ALA B C 1
ATOM 2195 O O . ALA B 1 122 ? 4.734 -16.484 -0.534 1 96.25 122 ALA B O 1
ATOM 2196 N N . HIS B 1 123 ? 3.002 -17.938 -0.785 1 96.69 123 HIS B N 1
ATOM 2197 C CA . HIS B 1 123 ? 3.744 -18.891 -1.603 1 96.69 123 HIS B CA 1
ATOM 2198 C C . HIS B 1 123 ? 2.889 -19.422 -2.75 1 96.69 123 HIS B C 1
ATOM 2200 O O . HIS B 1 123 ? 1.71 -19.734 -2.562 1 96.69 123 HIS B O 1
ATOM 2206 N N . VAL B 1 124 ? 3.539 -19.406 -3.873 1 96.19 124 VAL B N 1
ATOM 2207 C CA . VAL B 1 124 ? 3.002 -20.234 -4.953 1 96.19 124 VAL B CA 1
ATOM 2208 C C . VAL B 1 124 ? 3.758 -21.562 -5.016 1 96.19 124 VAL B C 1
ATOM 2210 O O . VAL B 1 124 ? 4.941 -21.594 -5.363 1 96.19 124 VAL B O 1
ATOM 2213 N N . ASN B 1 125 ? 2.986 -22.578 -4.738 1 96.38 125 ASN B N 1
ATOM 2214 C CA . ASN B 1 125 ? 3.564 -23.922 -4.746 1 96.38 125 ASN B CA 1
ATOM 2215 C C . ASN B 1 125 ? 3.098 -24.719 -5.957 1 96.38 125 ASN B C 1
ATOM 2217 O O . ASN B 1 125 ? 1.922 -24.672 -6.324 1 96.38 125 ASN B O 1
ATOM 2221 N N . TYR B 1 126 ? 4.074 -25.453 -6.488 1 95.31 126 TYR B N 1
ATOM 2222 C CA . TYR B 1 126 ? 3.799 -26.453 -7.5 1 95.31 126 TYR B CA 1
ATOM 2223 C C . TYR B 1 126 ? 4.07 -27.859 -6.961 1 95.31 126 TYR B C 1
ATOM 2225 O O . TYR B 1 126 ? 5.199 -28.344 -7.023 1 95.31 126 TYR B O 1
ATOM 2233 N N . PRO B 1 127 ? 3.062 -28.484 -6.516 1 94.44 127 PRO B N 1
ATOM 2234 C CA . PRO B 1 127 ? 3.271 -29.75 -5.809 1 94.44 127 PRO B CA 1
ATOM 2235 C C . PRO B 1 127 ? 3.941 -30.812 -6.688 1 94.44 127 PRO B C 1
ATOM 2237 O O . PRO B 1 127 ? 4.75 -31.609 -6.195 1 94.44 127 PRO B O 1
ATOM 2240 N N . GLU B 1 128 ? 3.672 -30.859 -7.93 1 94.44 128 GLU B N 1
ATOM 2241 C CA . GLU B 1 128 ? 4.215 -31.875 -8.82 1 94.44 128 GLU B CA 1
ATOM 2242 C C . GLU B 1 128 ? 5.727 -31.734 -8.969 1 94.44 128 GLU B C 1
ATOM 2244 O O . GLU B 1 128 ? 6.441 -32.75 -9.047 1 94.44 128 GLU B O 1
ATOM 2249 N N . THR B 1 129 ? 6.215 -30.562 -8.977 1 94.06 129 THR B N 1
ATOM 2250 C CA . THR B 1 129 ? 7.633 -30.344 -9.219 1 94.06 129 THR B CA 1
ATOM 2251 C C . THR B 1 129 ? 8.352 -29.969 -7.922 1 94.06 129 THR B C 1
ATOM 2253 O O . THR B 1 129 ? 9.578 -29.984 -7.859 1 94.06 129 THR B O 1
ATOM 2256 N N . GLY B 1 130 ? 7.586 -29.594 -6.938 1 93.56 130 GLY B N 1
ATOM 2257 C CA . GLY B 1 130 ? 8.18 -29.141 -5.688 1 93.56 130 GLY B CA 1
ATOM 2258 C C . GLY B 1 130 ? 8.641 -27.688 -5.73 1 93.56 130 GLY B C 1
ATOM 2259 O O . GLY B 1 130 ? 9.188 -27.172 -4.75 1 93.56 130 GLY B O 1
ATOM 2260 N N . LYS B 1 131 ? 8.406 -27.047 -6.836 1 93.62 131 LYS B N 1
ATOM 2261 C CA . LYS B 1 131 ? 8.758 -25.641 -6.961 1 93.62 131 LYS B CA 1
ATOM 2262 C C . LYS B 1 131 ? 7.938 -24.781 -6.008 1 93.62 131 LYS B C 1
ATOM 2264 O O . LYS B 1 131 ? 6.734 -25 -5.844 1 93.62 131 LYS B O 1
ATOM 2269 N N . ASP B 1 132 ? 8.664 -23.781 -5.34 1 95.5 132 ASP B N 1
ATOM 2270 C CA . ASP B 1 132 ? 8.07 -22.844 -4.383 1 95.5 132 ASP B CA 1
ATOM 2271 C C . ASP B 1 132 ? 8.562 -21.422 -4.625 1 95.5 132 ASP B C 1
ATOM 2273 O O . ASP B 1 132 ? 9.766 -21.156 -4.566 1 95.5 132 ASP B O 1
ATOM 2277 N N . ILE B 1 133 ? 7.586 -20.625 -4.934 1 93.94 133 ILE B N 1
ATOM 2278 C CA . ILE B 1 133 ? 7.918 -19.203 -5.117 1 93.94 133 ILE B CA 1
ATOM 2279 C C . ILE B 1 133 ? 7.391 -18.391 -3.938 1 93.94 133 ILE B C 1
ATOM 2281 O O . ILE B 1 133 ? 6.191 -18.422 -3.643 1 93.94 133 ILE B O 1
ATOM 2285 N N . HIS B 1 134 ? 8.266 -17.609 -3.305 1 94.62 134 HIS B N 1
ATOM 2286 C CA . HIS B 1 134 ? 7.965 -16.844 -2.096 1 94.62 134 HIS B CA 1
ATOM 2287 C C . HIS B 1 134 ? 7.676 -15.391 -2.424 1 94.62 134 HIS B C 1
ATOM 2289 O O . HIS B 1 134 ? 8.484 -14.727 -3.078 1 94.62 134 HIS B O 1
ATOM 2295 N N . TYR B 1 135 ? 6.488 -14.977 -1.91 1 92.81 135 TYR B N 1
ATOM 2296 C CA . TYR B 1 135 ? 6.098 -13.586 -2.105 1 92.81 135 TYR B CA 1
ATOM 2297 C C . TYR B 1 135 ? 5.828 -12.906 -0.771 1 92.81 135 TYR B C 1
ATOM 2299 O O . TYR B 1 135 ? 5.367 -13.539 0.178 1 92.81 135 TYR B O 1
ATOM 2307 N N . GLU B 1 136 ? 6.137 -11.656 -0.754 1 92.38 136 GLU B N 1
ATOM 2308 C CA . GLU B 1 136 ? 5.566 -10.742 0.231 1 92.38 136 GLU B CA 1
ATOM 2309 C C . GLU B 1 136 ? 4.512 -9.836 -0.401 1 92.38 136 GLU B C 1
ATOM 2311 O O . GLU B 1 136 ? 4.734 -9.273 -1.475 1 92.38 136 GLU B O 1
ATOM 2316 N N . VAL B 1 137 ? 3.408 -9.711 0.289 1 95.44 137 VAL B N 1
ATOM 2317 C CA . VAL B 1 137 ? 2.27 -8.992 -0.275 1 95.44 137 VAL B CA 1
ATOM 2318 C C . VAL B 1 137 ? 1.747 -7.973 0.736 1 95.44 137 VAL B C 1
ATOM 2320 O O . VAL B 1 137 ? 1.583 -8.289 1.917 1 95.44 137 VAL B O 1
ATOM 2323 N N . THR B 1 138 ? 1.528 -6.742 0.343 1 97.06 138 THR B N 1
ATOM 2324 C CA . THR B 1 138 ? 0.699 -5.816 1.103 1 97.06 138 THR B CA 1
ATOM 2325 C C . THR B 1 138 ? -0.581 -5.484 0.34 1 97.06 138 THR B C 1
ATOM 2327 O O . THR B 1 138 ? -0.547 -5.262 -0.872 1 97.06 138 THR B O 1
ATOM 2330 N N . MET B 1 139 ? -1.683 -5.512 1.054 1 98.56 139 MET B N 1
ATOM 2331 C CA . MET B 1 139 ? -2.998 -5.215 0.495 1 98.56 139 MET B CA 1
ATOM 2332 C C . MET B 1 139 ? -3.594 -3.965 1.135 1 98.56 139 MET B C 1
ATOM 2334 O O . MET B 1 139 ? -3.602 -3.834 2.359 1 98.56 139 MET B O 1
ATOM 2338 N N . GLY B 1 140 ? -4.027 -3.061 0.325 1 98.81 140 GLY B N 1
ATOM 2339 C CA . GLY B 1 140 ? -4.883 -1.974 0.773 1 98.81 140 GLY B CA 1
ATOM 2340 C C . GLY B 1 140 ? -6.332 -2.145 0.358 1 98.81 140 GLY B C 1
ATOM 2341 O O . GLY B 1 140 ? -6.625 -2.334 -0.825 1 98.81 140 GLY B O 1
ATOM 2342 N N . LEU B 1 141 ? -7.211 -2.146 1.31 1 98.94 141 LEU B N 1
ATOM 2343 C CA . LEU B 1 141 ? -8.633 -2.234 1.001 1 98.94 141 LEU B CA 1
ATOM 2344 C C . LEU B 1 141 ? -9.367 -0.979 1.457 1 98.94 141 LEU B C 1
ATOM 2346 O O . LEU B 1 141 ? -8.922 -0.292 2.377 1 98.94 141 LEU B O 1
ATOM 2350 N N . VAL B 1 142 ? -10.484 -0.734 0.807 1 98.88 142 VAL B N 1
ATOM 2351 C CA . VAL B 1 142 ? -11.344 0.401 1.127 1 98.88 142 VAL B CA 1
ATOM 2352 C C . VAL B 1 142 ? -12.797 -0.055 1.197 1 98.88 142 VAL B C 1
ATOM 2354 O O . VAL B 1 142 ? -13.172 -1.053 0.577 1 98.88 142 VAL B O 1
ATOM 2357 N N . LYS B 1 143 ? -13.492 0.653 1.968 1 98.31 143 LYS B N 1
ATOM 2358 C CA . LYS B 1 143 ? -14.938 0.434 2.025 1 98.31 143 LYS B CA 1
ATOM 2359 C C . LYS B 1 143 ? -15.695 1.587 1.373 1 98.31 143 LYS B C 1
ATOM 2361 O O . LYS B 1 143 ? -15.617 2.727 1.836 1 98.31 143 LYS B O 1
ATOM 2366 N N . GLU B 1 144 ? -16.359 1.29 0.305 1 97 144 GLU B N 1
ATOM 2367 C CA . GLU B 1 144 ? -17.219 2.238 -0.402 1 97 144 GLU B CA 1
ATOM 2368 C C . GLU B 1 144 ? -18.641 1.704 -0.535 1 97 144 GLU B C 1
ATOM 2370 O O . GLU B 1 144 ? -18.844 0.538 -0.88 1 97 144 GLU B O 1
ATOM 2375 N N . HIS B 1 145 ? -19.562 2.59 -0.163 1 95.06 145 HIS B N 1
ATOM 2376 C CA . HIS B 1 145 ? -20.984 2.229 -0.24 1 95.06 145 HIS B CA 1
ATOM 2377 C C . HIS B 1 145 ? -21.25 0.923 0.497 1 95.06 145 HIS B C 1
ATOM 2379 O O . HIS B 1 145 ? -21.953 0.047 -0.022 1 95.06 145 HIS B O 1
ATOM 2385 N N . GLY B 1 146 ? -20.531 0.796 1.565 1 95.44 146 GLY B N 1
ATOM 2386 C CA . GLY B 1 146 ? -20.797 -0.3 2.484 1 95.44 146 GLY B CA 1
ATOM 2387 C C . GLY B 1 146 ? -20.094 -1.587 2.094 1 95.44 146 GLY B C 1
ATOM 2388 O O . GLY B 1 146 ? -20.266 -2.619 2.744 1 95.44 146 GLY B O 1
ATOM 2389 N N . ARG B 1 147 ? -19.219 -1.512 1.07 1 97.56 147 ARG B N 1
ATOM 2390 C CA . ARG B 1 147 ? -18.578 -2.732 0.592 1 97.56 147 ARG B CA 1
ATOM 2391 C C . ARG B 1 147 ? -17.062 -2.592 0.606 1 97.56 147 ARG B C 1
ATOM 2393 O O . ARG B 1 147 ? -16.516 -1.596 0.12 1 97.56 147 ARG B O 1
ATOM 2400 N N . TRP B 1 148 ? -16.453 -3.627 1.184 1 98.75 148 TRP B N 1
ATOM 2401 C CA . TRP B 1 148 ? -14.992 -3.703 1.141 1 98.75 148 TRP B CA 1
ATOM 2402 C C . TRP B 1 148 ? -14.516 -4.191 -0.221 1 98.75 148 TRP B C 1
ATOM 2404 O O . TRP B 1 148 ? -15.094 -5.121 -0.792 1 98.75 148 TRP B O 1
ATOM 2414 N N . SER B 1 149 ? -13.492 -3.566 -0.761 1 98.88 149 SER B N 1
ATOM 2415 C CA . SER B 1 149 ? -12.852 -4.016 -1.991 1 98.88 149 SER B CA 1
ATOM 2416 C C . SER B 1 149 ? -11.352 -3.744 -1.959 1 98.88 149 SER B C 1
ATOM 2418 O O . SER B 1 149 ? -10.883 -2.875 -1.22 1 98.88 149 SER B O 1
ATOM 2420 N N . VAL B 1 150 ? -10.586 -4.531 -2.705 1 98.94 150 VAL B N 1
ATOM 2421 C CA . VAL B 1 150 ? -9.141 -4.383 -2.771 1 98.94 150 VAL B CA 1
ATOM 2422 C C . VAL B 1 150 ? -8.781 -3.191 -3.66 1 98.94 150 VAL B C 1
ATOM 2424 O O . VAL B 1 150 ? -9.086 -3.189 -4.855 1 98.94 150 VAL B O 1
ATOM 2427 N N . ALA B 1 151 ? -8.125 -2.23 -3.053 1 98.94 151 ALA B N 1
ATOM 2428 C CA . ALA B 1 151 ? -7.758 -1.014 -3.77 1 98.94 151 ALA B CA 1
ATOM 2429 C C . ALA B 1 151 ? -6.344 -1.12 -4.34 1 98.94 151 ALA B C 1
ATOM 2431 O O . ALA B 1 151 ? -6.035 -0.52 -5.371 1 98.94 151 ALA B O 1
ATOM 2432 N N . ILE B 1 152 ? -5.496 -1.884 -3.656 1 98.69 152 ILE B N 1
ATOM 2433 C CA . ILE B 1 152 ? -4.137 -2.055 -4.152 1 98.69 152 ILE B CA 1
ATOM 2434 C C . ILE B 1 152 ? -3.541 -3.346 -3.598 1 98.69 152 ILE B C 1
ATOM 2436 O O . ILE B 1 152 ? -3.762 -3.688 -2.434 1 98.69 152 ILE B O 1
ATOM 2440 N N . ASP B 1 153 ? -2.805 -4.031 -4.418 1 98 153 ASP B N 1
ATOM 2441 C CA . ASP B 1 153 ? -1.881 -5.09 -4.027 1 98 153 ASP B CA 1
ATOM 2442 C C . ASP B 1 153 ? -0.451 -4.754 -4.445 1 98 153 ASP B C 1
ATOM 2444 O O . ASP B 1 153 ? -0.203 -4.395 -5.598 1 98 153 ASP B O 1
ATOM 2448 N N . ASN B 1 154 ? 0.374 -4.828 -3.502 1 95.69 154 ASN B N 1
ATOM 2449 C CA . ASN B 1 154 ? 1.811 -4.832 -3.756 1 95.69 154 ASN B CA 1
ATOM 2450 C C . ASN B 1 154 ? 2.412 -6.223 -3.557 1 95.69 154 ASN B C 1
ATOM 2452 O O . ASN B 1 154 ? 2.383 -6.762 -2.451 1 95.69 154 ASN B O 1
ATOM 2456 N N . VAL B 1 155 ? 2.918 -6.715 -4.641 1 93.12 155 VAL B N 1
ATOM 2457 C CA . VAL B 1 155 ? 3.424 -8.078 -4.609 1 93.12 155 VAL B CA 1
ATOM 2458 C C . VAL B 1 155 ? 4.91 -8.094 -4.957 1 93.12 155 VAL B C 1
ATOM 2460 O O . VAL B 1 155 ? 5.312 -7.574 -6 1 93.12 155 VAL B O 1
ATOM 2463 N N . HIS B 1 156 ? 5.672 -8.703 -4.09 1 89 156 HIS B N 1
ATOM 2464 C CA . HIS B 1 156 ? 7.113 -8.781 -4.285 1 89 156 HIS B CA 1
ATOM 2465 C C . HIS B 1 156 ? 7.613 -10.211 -4.168 1 89 156 HIS B C 1
ATOM 2467 O O . HIS B 1 156 ? 7.391 -10.875 -3.148 1 89 156 HIS B O 1
ATOM 2473 N N . ARG B 1 157 ? 8.305 -10.578 -5.215 1 88.62 157 ARG B N 1
ATOM 2474 C CA . ARG B 1 157 ? 8.953 -11.883 -5.148 1 88.62 157 ARG B CA 1
ATOM 2475 C C . ARG B 1 157 ? 10.211 -11.82 -4.285 1 88.62 157 ARG B C 1
ATOM 2477 O O . ARG B 1 157 ? 11.094 -11 -4.527 1 88.62 157 ARG B O 1
ATOM 2484 N N . VAL B 1 158 ? 10.18 -12.742 -3.336 1 84.31 158 VAL B N 1
ATOM 2485 C CA . VAL B 1 158 ? 11.344 -12.797 -2.451 1 84.31 158 VAL B CA 1
ATOM 2486 C C . VAL B 1 158 ? 12.375 -13.773 -3.012 1 84.31 158 VAL B C 1
ATOM 2488 O O . VAL B 1 158 ? 12.047 -14.922 -3.316 1 84.31 158 VAL B O 1
ATOM 2491 N N . SER B 1 159 ? 13.414 -13.164 -3.695 1 66.88 159 SER B N 1
ATOM 2492 C CA . SER B 1 159 ? 14.445 -14.016 -4.273 1 66.88 159 SER B CA 1
ATOM 2493 C C . SER B 1 159 ? 15.023 -14.961 -3.232 1 66.88 159 SER B C 1
ATOM 2495 O O . SER B 1 159 ? 15.078 -14.633 -2.045 1 66.88 159 SER B O 1
ATOM 2497 N N . PRO B 1 160 ? 15.148 -16.219 -3.828 1 57.22 160 PRO B N 1
ATOM 2498 C CA . PRO B 1 160 ? 15.914 -17.078 -2.928 1 57.22 160 PRO B CA 1
ATOM 2499 C C . PRO B 1 160 ? 17.25 -16.453 -2.508 1 57.22 160 PRO B C 1
ATOM 2501 O O . PRO B 1 160 ? 17.797 -15.633 -3.236 1 57.22 160 PRO B O 1
ATOM 2504 N N . PRO B 1 161 ? 17.422 -16.484 -1.169 1 45.19 161 PRO B N 1
ATOM 2505 C CA . PRO B 1 161 ? 18.781 -16.062 -0.854 1 45.19 161 PRO B CA 1
ATOM 2506 C C . PRO B 1 161 ? 19.812 -16.625 -1.838 1 45.19 161 PRO B C 1
ATOM 2508 O O . PRO B 1 161 ? 19.609 -17.703 -2.406 1 45.19 161 PRO B O 1
ATOM 2511 N N . PRO B 1 162 ? 20.578 -15.555 -2.586 1 37.66 162 PRO B N 1
ATOM 2512 C CA . PRO B 1 162 ? 21.594 -16.172 -3.441 1 37.66 162 PRO B CA 1
ATOM 2513 C C . PRO B 1 162 ? 22.125 -17.5 -2.873 1 37.66 162 PRO B C 1
ATOM 2515 O O . PRO B 1 162 ? 22.219 -17.656 -1.653 1 37.66 162 PRO B O 1
ATOM 2518 N N . ALA B 1 163 ? 22.125 -18.516 -3.893 1 36.38 163 ALA B N 1
ATOM 2519 C CA . ALA B 1 163 ? 22.812 -19.75 -3.525 1 36.38 163 ALA B CA 1
ATOM 2520 C C . ALA B 1 163 ? 24.266 -19.484 -3.152 1 36.38 163 ALA B C 1
ATOM 2522 O O . ALA B 1 163 ? 24.891 -18.547 -3.674 1 36.38 163 ALA B O 1
#

Solvent-accessible surface area (backbone atoms only — not comparable to full-atom values): 18394 Å² total; per-residue (Å²): 136,86,80,77,78,78,77,78,80,78,78,76,76,76,77,75,74,75,73,78,73,75,78,63,81,48,73,67,58,53,53,52,48,50,52,50,42,51,50,34,49,51,54,48,51,49,47,55,49,46,43,54,48,19,55,48,66,55,34,64,68,58,31,54,67,35,41,24,70,74,15,35,42,33,44,86,84,41,76,45,71,27,35,68,58,51,47,54,54,48,52,58,55,55,69,53,79,70,61,41,65,43,77,44,81,75,46,75,50,69,51,73,76,41,34,35,38,36,36,32,44,33,33,45,32,28,73,91,76,64,46,75,46,42,33,37,36,42,37,35,35,35,43,54,95,87,38,66,23,39,40,31,38,40,41,37,76,51,71,70,73,80,130,134,84,81,77,79,78,77,80,78,78,80,77,79,78,78,78,77,77,74,78,74,75,79,63,80,47,73,69,54,53,53,50,48,51,52,50,43,52,51,34,49,51,52,48,52,50,45,55,49,46,44,54,48,21,55,49,65,55,34,65,68,59,31,54,67,34,41,23,70,74,14,36,42,32,43,87,84,41,79,44,72,26,35,68,57,51,47,54,54,47,53,58,54,56,70,55,78,71,63,40,65,42,75,43,82,75,46,76,49,69,51,73,76,41,34,36,39,38,35,34,44,32,34,46,33,26,74,91,77,64,48,72,45,43,31,37,34,41,37,35,34,36,42,55,95,89,38,67,23,38,40,29,39,38,42,37,77,51,69,70,73,82,130